Protein AF-A0A2V6E127-F1 (afdb_monomer)

pLDDT: mean 82.25, std 24.92, range [26.8, 98.81]

Secondary structure (DSSP, 8-state):
-EEEEEP-----PPPPPPP---------------SS--TT-THHHHHHHHTS-GGGEEEEESEEESS-TTSTT-HHHHHIIIIITTTT--GGGEE---TTS-HHHHHHHHHHHHHHHHHHTT-SS---SEEEE---TTS-BTTB-TT-GGGG-SS-SEEEEEEGGGTEEEEEE-HHHHTTSSEEEEEEEHHHHHHHHHHHHTT-TTSGGGG---TTSEEEEEEE-

Radius of gyration: 20.13 Å; Cα contacts (8 Å, |Δi|>4): 410; chains: 1; bounding box: 57×54×41 Å

Foldseek 3Di:
DAEEAADDDPDDDDDDDDDDDDDDDDDDDDDDDDDDDDPPDLVPVLVVLQPDPLVPYAYEYQKFFLDQCCDPRGSNNVCCVSHCVSNVRDPVSYDYQNSPDDQAVSQVVVQVVQCVCCVVVVHNGRAHQEYEWEQDQQQEIHPRHQPWPLQVDDDTQWHWIQDVVVNGIMIHGGLVRQLRYQEYEYEYACVVHVPVVVCLCVQPVRHSSVSNHNPNHYYYYDHHD

Solvent-accessible surface area (backbone atoms only — not comparable to full-atom values): 12913 Å² total; per-residue (Å²): 114,53,29,42,30,59,69,65,83,81,81,84,79,86,79,84,84,83,87,83,89,86,86,88,88,89,83,90,80,89,75,84,83,69,89,84,87,72,94,82,49,78,65,56,61,42,51,62,45,50,76,50,68,41,95,50,28,42,35,41,55,44,40,36,39,59,39,46,68,83,37,92,75,18,35,65,32,52,44,36,69,73,41,34,61,65,29,66,49,52,68,93,25,52,52,76,70,53,23,67,50,60,52,64,60,30,17,48,55,53,34,53,54,43,50,48,54,5,53,79,69,77,36,96,60,49,65,37,50,34,38,46,35,46,69,44,102,72,32,20,27,71,58,32,46,66,94,32,72,53,71,73,46,76,79,55,47,37,38,52,28,65,38,74,95,73,74,41,57,26,32,18,50,21,58,56,38,60,30,52,14,48,24,38,37,37,57,35,62,36,77,82,39,51,71,57,50,51,42,30,76,71,48,38,81,78,19,48,48,29,70,66,61,23,84,88,32,41,78,44,79,46,72,39,122

Sequence (225 aa):
MTSAIWKSAANRTARSKPNGRRSRPHENLRPRCGQLHCRSCPQSAARIGRDLPWERTLITFGDERCVPPDDAQSNFRMAREALFVPASVPEKSIMRMRGEIDPAIAAQQYQDDVDLLATQRGEQIYRHDLILLGLGDDGHTASLFPGSAALNEATRRVVANFVSKLNAWRLTFTFPLINHARHVCFLVNASKQAKLTERVISGDPQFPASRVNPTAGKLTWILGE

Structure (mmCIF, N/CA/C/O backbone):
data_AF-A0A2V6E127-F1
#
_entry.id   AF-A0A2V6E127-F1
#
loop_
_atom_site.group_PDB
_atom_site.id
_atom_site.type_symbol
_atom_site.label_atom_id
_atom_site.label_alt_id
_atom_site.label_comp_id
_atom_site.label_asym_id
_atom_site.label_entity_id
_atom_site.label_seq_id
_atom_site.pdbx_PDB_ins_code
_atom_site.Cartn_x
_atom_site.Cartn_y
_atom_site.Cartn_z
_atom_sit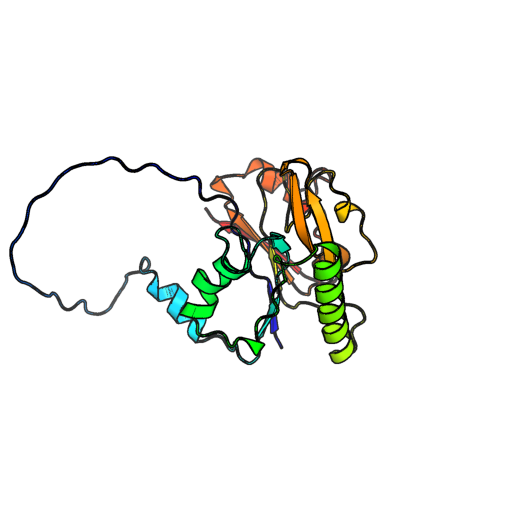e.occupancy
_atom_site.B_iso_or_equiv
_atom_site.auth_seq_id
_atom_site.auth_comp_id
_atom_site.auth_asym_id
_atom_site.auth_atom_id
_atom_site.pdbx_PDB_model_num
ATOM 1 N N . MET A 1 1 ? -6.308 -15.531 -9.060 1.00 41.09 1 MET A N 1
ATOM 2 C CA . MET A 1 1 ? -4.969 -15.380 -8.455 1.00 41.09 1 MET A CA 1
ATOM 3 C C . MET A 1 1 ? -5.171 -14.754 -7.094 1.00 41.09 1 MET A C 1
ATOM 5 O O . MET A 1 1 ? -5.871 -13.752 -7.032 1.00 41.09 1 MET A O 1
ATOM 9 N N . THR A 1 2 ? -4.634 -15.345 -6.035 1.00 40.25 2 THR A N 1
ATOM 10 C CA . THR A 1 2 ? -4.716 -14.749 -4.694 1.00 40.25 2 THR A CA 1
ATOM 11 C C . THR A 1 2 ? -3.723 -13.597 -4.618 1.00 40.25 2 THR A C 1
ATOM 13 O O . THR A 1 2 ? -2.578 -13.785 -5.021 1.00 40.25 2 THR A O 1
ATOM 16 N N . SER A 1 3 ? -4.125 -12.417 -4.148 1.00 40.59 3 SER A N 1
ATOM 17 C CA . SER A 1 3 ? -3.208 -11.284 -3.975 1.00 40.59 3 SER A CA 1
ATOM 18 C C . SER A 1 3 ? -2.936 -10.979 -2.507 1.00 40.59 3 SER A C 1
ATOM 20 O O . SER A 1 3 ? -3.879 -10.839 -1.730 1.00 40.59 3 SER A O 1
ATOM 22 N N . ALA A 1 4 ? -1.654 -10.902 -2.137 1.00 44.12 4 ALA A N 1
ATOM 23 C CA . ALA A 1 4 ? -1.200 -10.618 -0.778 1.00 44.12 4 ALA A CA 1
ATOM 24 C C . ALA A 1 4 ? -0.152 -9.498 -0.778 1.00 44.12 4 ALA A C 1
ATOM 26 O O . ALA A 1 4 ? 0.766 -9.513 -1.599 1.00 44.12 4 ALA A O 1
ATOM 27 N N . ILE A 1 5 ? -0.272 -8.560 0.165 1.00 48.31 5 ILE A N 1
ATOM 28 C CA . ILE A 1 5 ? 0.715 -7.491 0.374 1.00 48.31 5 ILE A CA 1
ATOM 29 C C . ILE A 1 5 ? 1.747 -7.894 1.423 1.00 48.31 5 ILE A C 1
ATOM 31 O O . ILE A 1 5 ? 1.386 -8.397 2.484 1.00 48.31 5 ILE A O 1
ATOM 35 N N . TRP A 1 6 ? 3.029 -7.645 1.146 1.00 43.12 6 TRP A N 1
ATOM 36 C CA . TRP A 1 6 ? 4.119 -7.851 2.102 1.00 43.12 6 TRP A CA 1
ATOM 37 C C . TRP A 1 6 ? 4.372 -6.623 3.001 1.00 43.12 6 TRP A C 1
ATOM 39 O O . TRP A 1 6 ? 4.255 -5.478 2.571 1.00 43.12 6 TRP A O 1
ATOM 49 N N . LYS A 1 7 ? 4.762 -6.880 4.259 1.00 45.56 7 LYS A N 1
ATOM 50 C CA . LYS A 1 7 ? 4.997 -5.894 5.328 1.00 45.56 7 LYS A CA 1
ATOM 51 C C . LYS A 1 7 ? 6.426 -5.329 5.314 1.00 45.56 7 LYS A C 1
ATOM 53 O O . LYS A 1 7 ? 7.392 -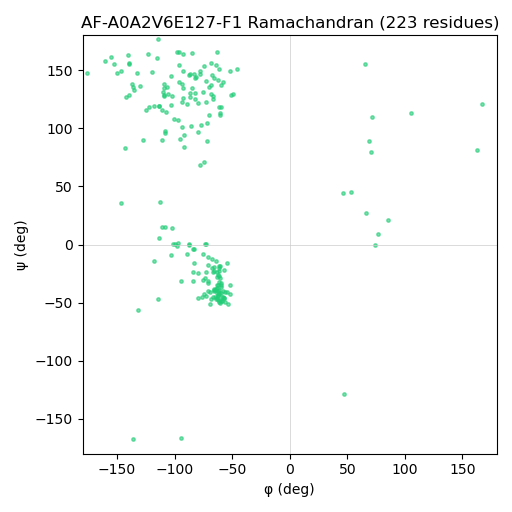6.076 5.440 1.00 45.56 7 LYS A O 1
ATOM 58 N N . SER A 1 8 ? 6.555 -4.003 5.371 1.00 33.72 8 SER A N 1
ATOM 59 C CA . SER A 1 8 ? 7.733 -3.340 5.947 1.00 33.72 8 SER A CA 1
ATOM 60 C C . SER A 1 8 ? 7.763 -3.530 7.468 1.00 33.72 8 SER A C 1
ATOM 62 O O . SER A 1 8 ? 6.950 -2.944 8.188 1.00 33.72 8 SER A O 1
ATOM 64 N N . ALA A 1 9 ? 8.714 -4.290 8.007 1.00 34.03 9 ALA A N 1
ATOM 65 C CA . ALA A 1 9 ? 9.029 -4.204 9.431 1.00 34.03 9 ALA A CA 1
ATOM 66 C C . ALA A 1 9 ? 9.764 -2.879 9.709 1.00 34.03 9 ALA A C 1
ATOM 68 O O . ALA A 1 9 ? 10.943 -2.731 9.394 1.00 34.03 9 ALA A O 1
ATOM 69 N N . ALA A 1 10 ? 9.070 -1.903 10.296 1.00 28.86 10 ALA A N 1
ATOM 70 C CA . ALA A 1 10 ? 9.723 -0.747 10.899 1.00 28.86 10 ALA A CA 1
ATOM 71 C C . ALA A 1 10 ? 10.506 -1.174 12.161 1.00 28.86 10 ALA A C 1
ATOM 73 O O . ALA A 1 10 ? 10.010 -1.948 12.980 1.00 28.86 10 ALA A O 1
ATOM 74 N N . ASN A 1 11 ? 11.719 -0.625 12.295 1.00 30.14 11 ASN A N 1
ATOM 75 C CA . ASN A 1 11 ? 12.616 -0.618 13.458 1.00 30.14 11 ASN A CA 1
ATOM 76 C C . ASN A 1 11 ? 13.273 -1.941 13.902 1.00 30.14 11 ASN A C 1
ATOM 78 O O . ASN A 1 11 ? 12.853 -2.594 14.858 1.00 30.14 11 ASN A O 1
ATOM 82 N N . ARG A 1 12 ? 14.455 -2.229 13.329 1.00 29.45 12 ARG A N 1
ATOM 83 C CA . ARG A 1 12 ? 15.569 -2.796 14.111 1.00 29.45 12 ARG A CA 1
ATOM 84 C C . ARG A 1 12 ? 16.454 -1.649 14.595 1.00 29.45 12 ARG A C 1
ATOM 86 O O . ARG A 1 12 ? 17.265 -1.131 13.837 1.00 29.45 12 ARG A O 1
ATOM 93 N N . THR A 1 13 ? 16.313 -1.265 15.858 1.00 27.78 13 THR A N 1
ATOM 94 C CA . THR A 1 13 ? 17.358 -0.512 16.553 1.00 27.78 13 THR A CA 1
ATOM 95 C C . THR A 1 13 ? 18.579 -1.418 16.709 1.00 27.78 13 THR A C 1
ATOM 97 O O . THR A 1 13 ? 18.485 -2.549 17.191 1.00 27.78 13 THR A O 1
ATOM 100 N N . ALA A 1 14 ? 19.727 -0.937 16.236 1.00 26.80 14 ALA A N 1
ATOM 101 C CA . ALA A 1 14 ? 21.007 -1.613 16.358 1.00 26.80 14 ALA A CA 1
ATOM 102 C C . ALA A 1 14 ? 21.345 -1.821 17.843 1.00 26.80 14 ALA A C 1
ATOM 104 O O . ALA A 1 14 ? 21.487 -0.856 18.592 1.00 26.80 14 ALA A O 1
ATOM 105 N N . ARG A 1 15 ? 21.484 -3.079 18.279 1.00 28.28 15 ARG A N 1
ATOM 106 C CA . ARG A 1 15 ? 22.150 -3.393 19.548 1.00 28.28 15 ARG A CA 1
ATOM 107 C C . ARG A 1 15 ? 23.638 -3.588 19.285 1.00 28.28 15 ARG A C 1
ATOM 109 O O . ARG A 1 15 ? 24.039 -4.435 18.488 1.00 28.28 15 ARG A O 1
ATOM 116 N N . SER A 1 16 ? 24.428 -2.767 19.962 1.00 27.02 16 SER A N 1
ATOM 117 C CA . SER A 1 16 ? 25.879 -2.835 20.074 1.00 27.02 16 SER A CA 1
ATOM 118 C C . SER A 1 16 ? 26.336 -4.180 20.657 1.00 27.02 16 SER A C 1
ATOM 120 O O . SER A 1 16 ? 25.722 -4.728 21.573 1.00 27.02 16 SER A O 1
ATOM 122 N N . LYS A 1 17 ? 27.430 -4.724 20.111 1.00 27.69 17 LYS A N 1
ATOM 123 C CA . LYS A 1 17 ? 28.153 -5.880 20.667 1.00 27.69 17 LYS A CA 1
ATOM 124 C C . LYS A 1 17 ? 29.033 -5.438 21.844 1.00 27.69 17 LYS A C 1
ATOM 126 O O . LYS A 1 17 ? 29.677 -4.397 21.720 1.00 27.69 17 LYS A O 1
ATOM 131 N N . PRO A 1 18 ? 29.229 -6.276 22.874 1.00 30.17 18 PRO A N 1
ATOM 132 C CA . PRO A 1 18 ? 30.465 -6.285 23.637 1.00 30.17 18 PRO A CA 1
ATOM 133 C C . PRO A 1 18 ? 31.426 -7.378 23.132 1.00 30.17 18 PRO A C 1
ATOM 135 O O . PRO A 1 18 ? 31.032 -8.489 22.777 1.00 30.17 18 PRO A O 1
ATOM 138 N N . ASN A 1 19 ? 32.705 -7.008 23.092 1.00 27.92 19 ASN A N 1
ATOM 139 C CA . ASN A 1 19 ? 33.882 -7.845 22.847 1.00 27.92 19 ASN A CA 1
ATOM 140 C C . ASN A 1 19 ? 34.095 -8.901 23.948 1.00 27.92 19 ASN A C 1
ATOM 142 O O . ASN A 1 19 ? 33.804 -8.623 25.108 1.00 27.92 19 ASN A O 1
ATOM 146 N N . GLY A 1 20 ? 34.769 -10.022 23.630 1.00 27.59 20 GLY A N 1
ATOM 147 C CA . GLY A 1 20 ? 35.475 -10.787 24.672 1.00 27.59 20 GLY A CA 1
ATOM 148 C C . GLY A 1 20 ? 35.891 -12.243 24.407 1.00 27.59 20 GLY A C 1
ATOM 149 O O . GLY A 1 20 ? 35.276 -13.139 24.955 1.00 27.59 20 GLY A O 1
ATOM 150 N N . ARG A 1 21 ? 37.027 -12.427 23.711 1.00 29.77 21 ARG A N 1
ATOM 151 C CA . ARG A 1 21 ? 38.092 -13.458 23.898 1.00 29.77 21 ARG A CA 1
ATOM 152 C C . ARG A 1 21 ? 37.834 -14.971 23.669 1.00 29.77 21 ARG A C 1
ATOM 154 O O . ARG A 1 21 ? 36.729 -15.483 23.661 1.00 29.77 21 ARG A O 1
ATOM 161 N N . ARG A 1 22 ? 38.965 -15.633 23.368 1.00 32.06 22 ARG A N 1
ATOM 162 C CA . ARG A 1 22 ? 39.213 -16.935 22.709 1.00 32.06 22 ARG A CA 1
ATOM 163 C C . ARG A 1 22 ? 39.431 -18.090 23.702 1.00 32.06 22 ARG A C 1
ATOM 165 O O . ARG A 1 22 ? 40.091 -17.848 24.704 1.00 32.06 22 ARG A O 1
ATOM 172 N N . SER A 1 23 ? 39.141 -19.329 23.277 1.00 28.44 23 SER A N 1
ATOM 173 C CA . SER A 1 23 ? 40.080 -20.484 23.252 1.00 28.44 23 SER A CA 1
ATOM 174 C C . SER A 1 23 ? 39.433 -21.742 22.617 1.00 28.44 23 SER A C 1
ATOM 176 O O . SER A 1 23 ? 38.220 -21.909 22.651 1.00 28.44 23 SER A O 1
ATOM 178 N N . ARG A 1 24 ? 40.251 -22.570 21.944 1.00 29.36 24 ARG A N 1
ATOM 179 C CA . ARG A 1 24 ? 39.930 -23.833 21.221 1.00 29.36 24 ARG A CA 1
ATOM 180 C C . ARG A 1 24 ? 40.150 -25.070 22.146 1.00 29.36 24 ARG A C 1
ATOM 182 O O . ARG A 1 24 ? 40.564 -24.852 23.279 1.00 29.36 24 ARG A O 1
ATOM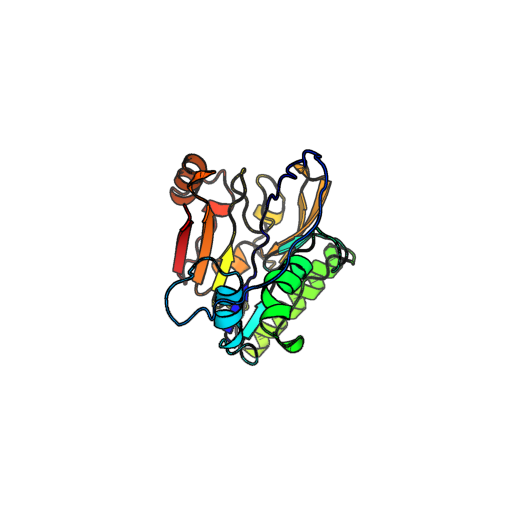 189 N N . PRO A 1 25 ? 40.193 -26.322 21.632 1.00 43.75 25 PRO A N 1
ATOM 190 C CA . PRO A 1 25 ? 39.130 -27.163 21.049 1.00 43.75 25 PRO A CA 1
ATOM 191 C C . PRO A 1 25 ? 39.010 -28.513 21.804 1.00 43.75 25 PRO A C 1
ATOM 193 O O . PRO A 1 25 ? 39.956 -28.899 22.468 1.00 43.75 25 PRO A O 1
ATOM 196 N N . HIS A 1 26 ? 37.926 -29.281 21.652 1.00 29.08 26 HIS A N 1
ATOM 197 C CA . HIS A 1 26 ? 37.973 -30.752 21.748 1.00 29.08 26 HIS A CA 1
ATOM 198 C C . HIS A 1 26 ? 36.744 -31.390 21.085 1.00 29.08 26 HIS A C 1
ATOM 200 O O . HIS A 1 26 ? 35.725 -30.753 20.832 1.00 29.08 26 HIS A O 1
ATOM 206 N N . GLU A 1 27 ? 36.952 -32.645 20.726 1.00 29.17 27 GLU A N 1
ATOM 207 C CA . GLU A 1 27 ? 36.303 -33.469 19.720 1.00 29.17 27 GLU A CA 1
ATOM 208 C C . GLU A 1 27 ? 35.132 -34.295 20.289 1.00 29.17 27 GLU A C 1
ATOM 210 O O . GLU A 1 27 ? 35.059 -34.534 21.489 1.00 29.17 27 GLU A O 1
ATOM 215 N N . ASN A 1 28 ? 34.296 -34.803 19.376 1.00 28.77 28 ASN A N 1
ATOM 216 C CA . ASN A 1 28 ? 33.341 -35.912 19.524 1.00 28.77 28 ASN A CA 1
ATOM 217 C C . ASN A 1 28 ? 32.069 -35.716 20.367 1.00 28.77 28 ASN A C 1
ATOM 219 O O . ASN A 1 28 ? 32.084 -35.759 21.588 1.00 28.77 28 ASN A O 1
ATOM 223 N N . LEU A 1 29 ? 30.923 -35.674 19.670 1.00 30.14 29 LEU A N 1
ATOM 224 C CA . LEU A 1 29 ? 29.862 -36.702 19.703 1.00 30.14 29 LEU A CA 1
ATOM 225 C C . LEU A 1 29 ? 28.594 -36.142 19.039 1.00 30.14 29 LEU A C 1
ATOM 227 O O . LEU A 1 29 ? 28.032 -35.138 19.466 1.00 30.14 29 LEU A O 1
ATOM 231 N N . ARG A 1 30 ? 28.120 -36.811 17.982 1.00 36.19 30 ARG A N 1
ATOM 232 C CA . ARG A 1 30 ? 26.764 -36.603 17.453 1.00 36.19 30 ARG A CA 1
ATOM 233 C C . ARG A 1 30 ? 25.745 -37.163 18.452 1.00 36.19 30 ARG A C 1
ATOM 235 O O . ARG A 1 30 ? 25.859 -38.343 18.781 1.00 36.19 30 ARG A O 1
ATOM 242 N N . PRO A 1 31 ? 24.650 -36.450 18.753 1.00 31.50 31 PRO A N 1
ATOM 243 C CA . PRO A 1 31 ? 23.383 -37.090 19.048 1.00 31.50 31 PRO A CA 1
ATOM 244 C C . PRO A 1 31 ? 22.467 -36.977 17.827 1.00 31.50 31 PRO A C 1
ATOM 246 O O . PRO A 1 31 ? 22.238 -35.900 17.273 1.00 31.50 31 PRO A O 1
ATOM 249 N N . ARG A 1 32 ? 21.931 -38.123 17.400 1.00 37.25 32 ARG A N 1
ATOM 250 C CA . ARG A 1 32 ? 20.759 -38.188 16.525 1.00 37.25 32 ARG A CA 1
ATOM 251 C C . ARG A 1 32 ? 19.611 -37.515 17.278 1.00 37.25 32 ARG A C 1
ATOM 253 O O . ARG A 1 32 ? 19.156 -38.056 18.280 1.00 37.25 32 ARG A O 1
ATOM 260 N N . CYS A 1 33 ? 19.152 -36.353 16.824 1.00 30.28 33 CYS A N 1
ATOM 261 C CA . CYS A 1 33 ? 17.901 -35.796 17.326 1.00 30.28 33 CYS A CA 1
ATOM 262 C C . CYS A 1 33 ? 16.756 -36.518 16.610 1.00 30.28 33 CYS A C 1
ATOM 264 O O . CYS A 1 33 ? 16.443 -36.235 15.452 1.00 30.28 33 CYS A O 1
ATOM 266 N N . GLY A 1 34 ? 16.226 -37.534 17.292 1.00 29.94 34 GLY A N 1
ATOM 267 C CA . GLY A 1 34 ? 14.941 -38.140 16.993 1.00 29.94 34 GLY A CA 1
ATOM 268 C C . GLY A 1 34 ? 13.805 -37.132 17.165 1.00 29.94 34 GLY A C 1
ATOM 269 O O . GLY A 1 34 ? 13.971 -36.045 17.707 1.00 29.94 34 GLY A O 1
ATOM 270 N N . GLN A 1 35 ? 12.659 -37.512 16.622 1.00 41.97 35 GLN A N 1
ATOM 271 C CA . GLN A 1 35 ? 11.429 -36.739 16.547 1.00 41.97 35 GLN A CA 1
ATOM 272 C C . GLN A 1 35 ? 11.031 -36.049 17.864 1.00 41.97 35 GLN A C 1
ATOM 274 O O . GLN A 1 35 ? 11.215 -36.602 18.943 1.00 41.97 35 GLN A O 1
ATOM 279 N N . LEU A 1 36 ? 10.334 -34.917 17.681 1.00 38.19 36 LEU A N 1
ATOM 280 C CA . LEU A 1 36 ? 9.437 -34.199 18.601 1.00 38.19 36 LEU A CA 1
ATOM 281 C C . LEU A 1 36 ? 10.006 -32.907 19.222 1.00 38.19 36 LEU A C 1
ATOM 283 O O . LEU A 1 36 ? 10.875 -32.906 20.078 1.00 38.19 36 LEU A O 1
ATOM 287 N N . HIS A 1 37 ? 9.374 -31.800 18.812 1.00 42.62 37 HIS A N 1
ATOM 288 C CA . HIS A 1 37 ? 9.319 -30.499 19.486 1.00 42.62 37 HIS A CA 1
ATOM 289 C C . HIS A 1 37 ? 10.596 -29.644 19.536 1.00 42.62 37 HIS A C 1
ATOM 291 O O . HIS A 1 37 ? 11.204 -29.444 20.580 1.00 42.62 37 HIS A O 1
ATOM 297 N N . CYS A 1 38 ? 10.883 -28.956 18.427 1.00 30.95 38 CYS A N 1
ATOM 298 C CA . CYS A 1 38 ? 11.600 -27.679 18.467 1.00 30.95 38 CYS A CA 1
ATOM 299 C C . CYS A 1 38 ? 10.798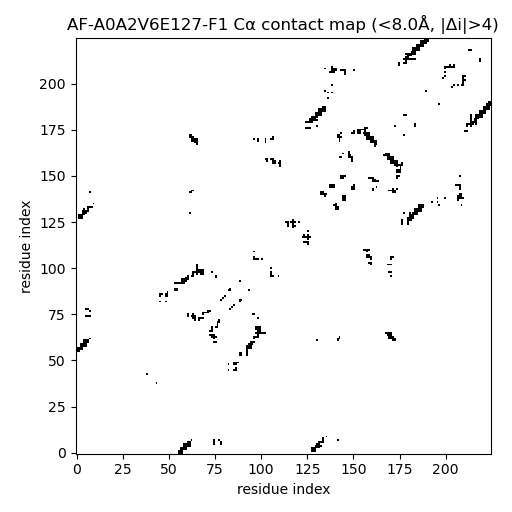 -26.617 17.694 1.00 30.95 38 CYS A C 1
ATOM 301 O O . CYS A 1 38 ? 10.936 -26.464 16.482 1.00 30.95 38 CYS A O 1
ATOM 303 N N . ARG A 1 39 ? 9.903 -25.905 18.399 1.00 43.91 39 ARG A N 1
ATOM 304 C CA . ARG A 1 39 ? 9.088 -24.795 17.853 1.00 43.91 39 ARG A CA 1
ATOM 305 C C . ARG A 1 39 ? 9.893 -23.506 17.612 1.00 43.91 39 ARG A C 1
ATOM 307 O O . ARG A 1 39 ? 9.334 -22.522 17.148 1.00 43.91 39 ARG A O 1
ATOM 314 N N . SER A 1 40 ? 11.193 -23.504 17.899 1.00 41.31 40 SER A N 1
ATOM 315 C CA . SER A 1 40 ? 12.077 -22.335 17.805 1.00 41.31 40 SER A CA 1
ATOM 316 C C . SER A 1 40 ? 13.105 -22.426 16.670 1.00 41.31 40 SER A C 1
ATOM 318 O O . SER A 1 40 ? 14.058 -21.651 16.635 1.00 41.31 40 SER A O 1
ATOM 320 N N . CYS A 1 41 ? 12.929 -23.343 15.712 1.00 29.38 41 CYS A N 1
ATOM 321 C CA . CYS A 1 41 ? 13.795 -23.404 14.539 1.00 29.38 41 CYS A CA 1
ATOM 322 C C . CYS A 1 41 ? 13.280 -22.466 13.420 1.00 29.38 41 CYS A C 1
ATOM 324 O O . CYS A 1 41 ? 12.133 -22.639 12.983 1.00 29.38 41 CYS A O 1
ATOM 326 N N . PRO A 1 42 ? 14.110 -21.548 12.871 1.00 43.44 42 PRO A N 1
ATOM 327 C CA . PRO A 1 42 ? 13.778 -20.722 11.695 1.00 43.44 42 PRO A CA 1
ATOM 328 C C . PRO A 1 42 ? 13.343 -21.535 10.461 1.00 43.44 42 PRO A C 1
ATOM 330 O O . PRO A 1 42 ? 12.740 -21.005 9.533 1.00 43.44 42 PRO A O 1
ATOM 333 N N . GLN A 1 43 ? 13.619 -22.842 10.462 1.00 37.75 43 GLN A N 1
ATOM 334 C CA . GLN A 1 43 ? 13.243 -23.787 9.413 1.00 37.75 43 GLN A CA 1
ATOM 335 C C . GLN A 1 43 ? 11.724 -24.018 9.303 1.00 37.75 43 GLN A C 1
ATOM 337 O O . GLN A 1 43 ? 11.258 -24.460 8.257 1.00 37.75 43 GLN A O 1
ATOM 342 N N . SER A 1 44 ? 10.936 -23.712 10.341 1.00 41.22 44 SER A N 1
ATOM 343 C CA . SER A 1 44 ? 9.483 -23.954 10.353 1.00 41.22 44 SER A CA 1
ATOM 344 C C . SER A 1 44 ? 8.698 -22.994 9.445 1.00 41.22 44 SER A C 1
ATOM 346 O O . SER A 1 44 ? 7.877 -23.448 8.650 1.00 41.22 44 SER A O 1
ATOM 348 N N . ALA A 1 45 ? 9.008 -21.693 9.472 1.00 48.06 45 ALA A N 1
ATOM 349 C CA . ALA A 1 45 ? 8.393 -20.701 8.582 1.00 48.06 45 ALA A CA 1
ATOM 350 C C . ALA A 1 45 ? 8.776 -20.932 7.107 1.00 48.06 45 ALA A C 1
ATOM 352 O O . ALA A 1 45 ? 7.923 -20.863 6.225 1.00 48.06 45 ALA A O 1
ATOM 353 N N . ALA A 1 46 ? 10.036 -21.303 6.848 1.00 48.91 46 ALA A N 1
ATOM 354 C CA . ALA A 1 46 ? 10.517 -21.660 5.511 1.00 48.91 46 ALA A CA 1
ATOM 355 C C . ALA A 1 46 ? 9.895 -22.959 4.961 1.00 48.91 46 ALA A C 1
ATOM 357 O O . ALA A 1 46 ? 9.863 -23.159 3.747 1.00 48.91 46 ALA A O 1
ATOM 358 N N . ARG A 1 47 ? 9.403 -23.856 5.831 1.00 50.12 47 ARG A N 1
ATOM 359 C CA . ARG A 1 47 ? 8.683 -25.066 5.409 1.00 50.12 47 ARG A CA 1
ATOM 360 C C . ARG A 1 47 ? 7.235 -24.751 5.039 1.00 50.12 47 ARG A C 1
ATOM 362 O O . ARG A 1 47 ? 6.807 -25.145 3.967 1.00 50.12 47 ARG A O 1
ATOM 369 N N . ILE A 1 48 ? 6.532 -23.972 5.866 1.00 59.44 48 ILE A N 1
ATOM 370 C CA . ILE A 1 48 ? 5.148 -23.541 5.587 1.00 59.44 48 ILE A CA 1
ATOM 371 C C . ILE A 1 48 ? 5.089 -22.677 4.321 1.00 59.44 48 ILE A C 1
ATOM 373 O O . ILE A 1 48 ? 4.160 -22.805 3.532 1.00 59.44 48 ILE A O 1
ATOM 377 N N . GLY A 1 49 ? 6.100 -21.832 4.094 1.00 63.41 49 GLY A N 1
ATOM 378 C CA . GLY A 1 49 ? 6.181 -21.012 2.889 1.00 63.41 49 GLY A CA 1
ATOM 379 C C . GLY A 1 49 ? 6.279 -21.827 1.597 1.00 63.41 49 GLY A C 1
ATOM 380 O O . GLY A 1 49 ? 5.713 -21.406 0.601 1.00 63.41 49 GLY A O 1
ATOM 381 N N . ARG A 1 50 ? 6.947 -22.989 1.583 1.00 69.50 50 ARG A N 1
ATOM 382 C CA . ARG A 1 50 ? 7.139 -23.781 0.351 1.00 69.50 50 ARG A CA 1
ATOM 383 C C . ARG A 1 50 ? 5.882 -24.494 -0.146 1.00 69.50 50 ARG A C 1
ATOM 385 O O . ARG A 1 50 ? 5.783 -24.753 -1.339 1.00 69.50 50 ARG A O 1
ATOM 392 N N . ASP A 1 51 ? 4.930 -24.760 0.740 1.00 79.31 51 ASP A N 1
ATOM 393 C CA . ASP A 1 51 ? 3.702 -25.489 0.401 1.00 79.31 51 ASP A CA 1
ATOM 394 C C . ASP A 1 51 ? 2.581 -24.560 -0.113 1.00 79.31 51 ASP A C 1
ATOM 396 O O . ASP A 1 51 ? 1.482 -25.014 -0.437 1.00 79.31 51 ASP A O 1
ATOM 400 N N . LEU A 1 52 ? 2.834 -23.247 -0.196 1.00 85.31 52 LEU A N 1
ATOM 401 C CA . LEU A 1 52 ? 1.876 -22.281 -0.729 1.00 85.31 52 LEU A CA 1
ATOM 402 C C . LEU A 1 52 ? 1.896 -22.255 -2.269 1.00 85.31 52 LEU A C 1
ATOM 404 O O . LEU A 1 52 ? 2.958 -22.366 -2.882 1.00 85.31 52 LEU A O 1
ATOM 408 N N . PRO A 1 53 ? 0.737 -22.058 -2.929 1.00 90.75 53 PRO A N 1
ATOM 409 C CA . PRO A 1 53 ? 0.639 -22.051 -4.387 1.00 90.75 53 PRO A CA 1
ATOM 410 C C . PRO A 1 53 ? 1.135 -20.718 -4.977 1.00 90.75 53 PRO A C 1
ATOM 412 O O . PRO A 1 53 ? 0.352 -19.929 -5.517 1.00 90.75 53 PRO A O 1
ATOM 415 N N . TRP A 1 54 ? 2.442 -20.450 -4.885 1.00 92.19 54 TRP A N 1
ATOM 416 C CA . TRP A 1 54 ? 3.052 -19.191 -5.334 1.00 92.19 54 TRP A CA 1
ATOM 417 C C . TRP A 1 54 ? 2.841 -18.908 -6.817 1.00 92.19 54 TRP A C 1
ATOM 419 O O . TRP A 1 54 ? 2.589 -17.771 -7.194 1.00 92.19 54 TRP A O 1
ATOM 429 N N . GLU A 1 55 ? 2.822 -19.951 -7.644 1.00 92.12 55 GLU A N 1
ATOM 430 C CA . GLU A 1 55 ? 2.497 -19.890 -9.077 1.00 92.12 55 GLU A CA 1
ATOM 431 C C . GLU A 1 55 ? 1.111 -19.288 -9.373 1.00 92.12 55 GLU A C 1
ATOM 433 O O . GLU A 1 55 ? 0.847 -18.813 -10.474 1.00 92.12 55 GLU A O 1
ATOM 438 N N . ARG A 1 56 ? 0.198 -19.314 -8.393 1.00 91.44 56 ARG A N 1
ATOM 439 C CA . ARG A 1 56 ? -1.175 -18.792 -8.504 1.00 91.44 56 ARG A CA 1
ATOM 440 C C . ARG A 1 56 ? -1.410 -17.576 -7.604 1.00 91.44 56 ARG A C 1
ATOM 442 O O . ARG A 1 56 ? -2.549 -17.106 -7.498 1.00 91.44 56 ARG A O 1
ATOM 449 N N . THR A 1 57 ? -0.353 -17.088 -6.959 1.00 93.19 57 THR A N 1
ATOM 450 C CA . THR A 1 57 ? -0.369 -15.961 -6.028 1.00 93.19 57 THR A CA 1
ATOM 451 C C . THR A 1 57 ? 0.350 -14.778 -6.658 1.00 93.19 57 THR A C 1
ATOM 453 O O . THR A 1 57 ? 1.458 -14.939 -7.151 1.00 93.19 57 THR A O 1
ATOM 456 N N . LEU A 1 58 ? -0.263 -13.597 -6.631 1.00 96.50 58 LEU A N 1
ATOM 457 C CA . LEU A 1 58 ? 0.365 -12.348 -7.055 1.00 96.50 58 LEU A CA 1
ATOM 458 C C . LEU A 1 58 ? 0.673 -11.487 -5.829 1.00 96.50 58 LEU A C 1
ATOM 460 O O . LEU A 1 58 ? -0.233 -11.013 -5.143 1.00 96.50 58 LEU A O 1
ATOM 464 N N . ILE A 1 59 ? 1.952 -11.269 -5.562 1.00 96.69 59 ILE A N 1
ATOM 465 C CA . ILE A 1 59 ? 2.432 -10.459 -4.449 1.00 96.69 59 ILE A CA 1
ATOM 466 C C . ILE A 1 59 ? 2.654 -9.035 -4.938 1.00 96.69 59 ILE A C 1
ATOM 468 O O . ILE A 1 59 ? 3.441 -8.799 -5.853 1.00 96.69 59 ILE A O 1
ATOM 472 N N . THR A 1 60 ? 1.973 -8.094 -4.295 1.00 97.81 60 THR A N 1
ATOM 473 C CA . THR A 1 60 ? 2.111 -6.655 -4.528 1.00 97.81 60 THR A CA 1
ATOM 474 C C . THR A 1 60 ? 2.675 -5.991 -3.267 1.00 97.81 60 THR A C 1
ATOM 476 O O . THR A 1 60 ? 2.652 -6.558 -2.173 1.00 97.81 60 THR A O 1
ATOM 479 N N . PHE A 1 61 ? 3.231 -4.791 -3.394 1.00 98.00 61 PHE A N 1
ATOM 480 C CA . PHE A 1 61 ? 3.729 -3.996 -2.272 1.00 98.00 61 PHE A CA 1
ATOM 481 C C . PHE A 1 61 ? 2.770 -2.847 -1.989 1.00 98.00 61 PHE A C 1
ATOM 483 O O . PHE A 1 61 ? 2.392 -2.129 -2.906 1.00 98.00 61 PHE A O 1
ATOM 490 N N . GLY A 1 62 ? 2.368 -2.690 -0.726 1.00 97.25 62 GLY A N 1
ATOM 491 C CA . GLY A 1 62 ? 1.487 -1.601 -0.300 1.00 97.25 62 GLY A CA 1
ATOM 492 C C . GLY A 1 62 ? 2.228 -0.283 -0.114 1.00 97.25 62 GLY A C 1
ATOM 493 O O . GLY A 1 62 ? 1.625 0.779 -0.215 1.00 97.25 62 GLY A O 1
ATOM 494 N N . ASP A 1 63 ? 3.532 -0.340 0.138 1.00 98.31 63 ASP A N 1
ATOM 495 C CA . ASP A 1 63 ? 4.426 0.807 0.133 1.00 98.31 63 ASP A CA 1
ATOM 496 C C . ASP A 1 63 ? 5.874 0.379 -0.141 1.00 98.31 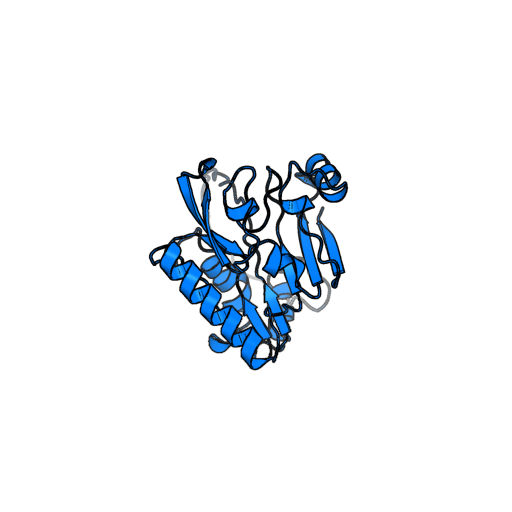63 ASP A C 1
ATOM 498 O O . ASP A 1 63 ? 6.243 -0.789 0.019 1.00 98.31 63 ASP A O 1
ATOM 502 N N . GLU A 1 64 ? 6.707 1.335 -0.543 1.00 98.25 64 GLU A N 1
ATOM 503 C CA . GLU A 1 64 ? 8.138 1.133 -0.758 1.00 98.25 64 GLU A CA 1
ATOM 504 C C . GLU A 1 64 ? 8.921 2.434 -0.542 1.00 98.25 64 GLU A C 1
ATOM 506 O O . GLU A 1 64 ? 8.414 3.555 -0.637 1.00 98.25 64 GLU A O 1
ATOM 511 N N . ARG A 1 65 ? 10.193 2.273 -0.203 1.00 98.31 65 ARG A N 1
ATOM 512 C CA . ARG A 1 65 ? 11.170 3.327 0.001 1.00 98.31 65 ARG A CA 1
ATOM 513 C C . ARG A 1 65 ? 11.760 3.673 -1.360 1.00 98.31 65 ARG A C 1
ATOM 515 O O . ARG A 1 65 ? 12.116 2.773 -2.111 1.00 98.31 65 ARG A O 1
ATOM 522 N N . CYS A 1 66 ? 11.892 4.962 -1.670 1.00 98.25 66 CYS A N 1
ATOM 523 C CA . CYS A 1 66 ? 12.544 5.409 -2.904 1.00 98.25 66 CYS A CA 1
ATOM 524 C C . CYS A 1 66 ? 14.073 5.237 -2.807 1.00 98.25 66 CYS A C 1
ATOM 526 O O . CYS A 1 66 ? 14.806 6.205 -2.614 1.00 98.25 66 CYS A O 1
ATOM 528 N N . VAL A 1 67 ? 14.524 3.981 -2.835 1.00 98.31 67 VAL A N 1
ATOM 529 C CA . VAL A 1 67 ? 15.918 3.526 -2.779 1.00 98.31 67 VAL A CA 1
ATOM 530 C C . VAL A 1 67 ? 16.117 2.336 -3.736 1.00 98.31 67 VAL A C 1
ATOM 532 O O . VAL A 1 67 ? 15.129 1.705 -4.128 1.00 98.31 67 VAL A O 1
ATOM 535 N N . PRO A 1 68 ? 17.368 1.990 -4.098 1.00 98.31 68 PRO A N 1
ATOM 536 C CA . PRO A 1 68 ? 17.680 0.777 -4.851 1.00 98.31 68 PRO A CA 1
ATOM 537 C C . PRO A 1 68 ? 17.088 -0.513 -4.251 1.00 98.31 68 PRO A C 1
ATOM 539 O O . PRO A 1 68 ? 16.955 -0.624 -3.030 1.00 98.31 68 PRO A O 1
ATOM 542 N N . PRO A 1 69 ? 16.754 -1.523 -5.080 1.00 97.25 69 PRO A N 1
ATOM 543 C CA . PRO A 1 69 ? 16.113 -2.760 -4.622 1.00 97.25 69 PRO A CA 1
ATOM 544 C C . PRO A 1 69 ? 17.011 -3.646 -3.744 1.00 97.25 69 PRO A C 1
ATOM 546 O O . PRO A 1 69 ? 16.522 -4.596 -3.137 1.00 97.25 69 PRO A O 1
ATOM 549 N N . ASP A 1 70 ? 18.313 -3.374 -3.690 1.00 96.88 70 ASP A N 1
ATOM 550 C CA . ASP A 1 70 ? 19.304 -4.011 -2.825 1.00 96.88 70 ASP A CA 1
ATOM 551 C C . ASP A 1 70 ? 19.671 -3.153 -1.600 1.00 96.88 70 ASP A C 1
ATOM 553 O O . ASP A 1 70 ? 20.451 -3.593 -0.751 1.00 96.88 70 ASP A O 1
ATOM 557 N N . ASP A 1 71 ? 19.074 -1.970 -1.435 1.00 98.19 71 ASP A N 1
ATOM 558 C CA . ASP A 1 71 ? 19.264 -1.135 -0.251 1.00 98.19 71 ASP A CA 1
ATOM 559 C C . ASP A 1 71 ? 18.677 -1.813 0.998 1.00 98.19 71 ASP A C 1
ATOM 561 O O . ASP A 1 71 ? 17.628 -2.461 0.959 1.00 98.19 71 ASP A O 1
ATOM 565 N N . ALA A 1 72 ? 19.344 -1.651 2.143 1.00 96.75 72 ALA A N 1
ATOM 566 C CA . ALA A 1 72 ? 18.908 -2.227 3.416 1.00 96.75 72 ALA A CA 1
ATOM 567 C C . ALA A 1 72 ? 17.529 -1.716 3.886 1.00 96.75 72 ALA A C 1
ATOM 569 O O . ALA A 1 72 ? 16.883 -2.357 4.717 1.00 96.75 72 ALA A O 1
ATOM 570 N N . GLN A 1 73 ? 17.077 -0.570 3.374 1.00 95.31 73 GLN A N 1
ATOM 571 C CA . GLN A 1 73 ? 15.768 0.014 3.644 1.00 95.31 73 GLN A CA 1
ATOM 572 C C . GLN A 1 73 ? 14.678 -0.460 2.675 1.00 95.31 73 GLN A C 1
ATOM 574 O O . GLN A 1 73 ? 13.514 -0.148 2.922 1.00 95.31 73 GLN A O 1
ATOM 579 N N . SER A 1 74 ? 14.994 -1.193 1.604 1.00 98.00 74 SER A N 1
ATOM 580 C CA . SER A 1 74 ? 13.981 -1.664 0.653 1.00 98.00 74 SER A CA 1
ATOM 581 C C . SER A 1 74 ? 13.066 -2.725 1.278 1.00 98.00 74 SER A C 1
ATOM 583 O O . SER A 1 74 ? 13.513 -3.736 1.834 1.00 98.00 74 SER A O 1
ATOM 585 N N . ASN A 1 75 ? 11.756 -2.517 1.146 1.00 97.19 75 ASN A N 1
ATOM 586 C CA . ASN A 1 75 ? 10.741 -3.503 1.501 1.00 97.19 75 ASN A CA 1
ATOM 587 C C . ASN A 1 75 ? 10.846 -4.732 0.599 1.00 97.19 75 ASN A C 1
ATOM 589 O O . ASN A 1 75 ? 10.722 -5.856 1.088 1.00 97.19 75 ASN A O 1
ATOM 593 N N . PHE A 1 76 ? 11.123 -4.535 -0.691 1.00 97.81 76 PHE A N 1
ATOM 594 C CA . PHE A 1 76 ? 11.390 -5.609 -1.636 1.00 97.81 76 PHE A CA 1
ATOM 595 C C . PHE A 1 76 ? 12.586 -6.460 -1.207 1.00 97.81 76 PHE A C 1
ATOM 597 O O . PHE A 1 76 ? 12.449 -7.683 -1.132 1.00 97.81 76 PHE A O 1
ATOM 604 N N . ARG A 1 77 ? 13.722 -5.850 -0.836 1.00 97.31 77 ARG A N 1
ATOM 605 C CA . ARG A 1 77 ? 14.876 -6.598 -0.307 1.00 97.31 77 ARG A CA 1
ATOM 606 C C . ARG A 1 77 ? 14.491 -7.432 0.909 1.00 97.31 77 ARG A C 1
ATOM 608 O O . ARG A 1 77 ? 14.786 -8.626 0.960 1.00 97.31 77 ARG A O 1
ATOM 615 N N . MET A 1 78 ? 13.811 -6.810 1.871 1.00 95.94 78 MET A N 1
ATOM 616 C CA . MET A 1 78 ? 13.362 -7.474 3.092 1.00 95.94 78 MET A CA 1
ATOM 617 C C . MET A 1 78 ? 12.468 -8.683 2.782 1.00 95.94 78 MET A C 1
ATOM 619 O O . MET A 1 78 ? 12.677 -9.757 3.344 1.00 95.94 78 MET A O 1
ATOM 623 N N . ALA A 1 79 ? 11.499 -8.526 1.874 1.00 95.12 79 ALA A N 1
ATOM 624 C CA . ALA A 1 79 ? 10.605 -9.596 1.432 1.00 95.12 79 ALA A CA 1
ATOM 625 C C . ALA A 1 79 ? 11.358 -10.721 0.723 1.00 95.12 79 ALA A C 1
ATOM 627 O O . ALA A 1 79 ? 11.112 -11.905 0.963 1.00 95.12 79 ALA A O 1
ATOM 628 N N . ARG A 1 80 ? 12.317 -10.346 -0.127 1.00 95.06 80 ARG A N 1
ATOM 629 C CA . ARG A 1 80 ? 13.138 -11.277 -0.889 1.00 95.06 80 ARG A CA 1
ATOM 630 C C . ARG A 1 80 ? 13.964 -12.173 0.023 1.00 95.06 80 ARG A C 1
ATOM 632 O O . ARG A 1 80 ? 13.962 -13.388 -0.161 1.00 95.06 80 ARG A O 1
ATOM 639 N N . GLU A 1 81 ? 14.635 -11.586 1.009 1.00 94.31 81 GLU A N 1
ATOM 640 C CA . GLU A 1 81 ? 15.471 -12.313 1.968 1.00 94.31 81 GLU A CA 1
ATOM 641 C C . GLU A 1 81 ? 14.640 -13.151 2.951 1.00 94.31 81 GLU A C 1
ATOM 643 O O . GLU A 1 81 ? 15.020 -14.276 3.275 1.00 94.31 81 GLU A O 1
ATOM 648 N N . ALA A 1 82 ? 13.506 -12.625 3.424 1.00 90.88 82 ALA A N 1
ATOM 649 C CA . ALA A 1 82 ? 12.701 -13.277 4.456 1.00 90.88 82 ALA A CA 1
ATOM 650 C C . ALA A 1 82 ? 11.735 -14.343 3.917 1.00 90.88 82 ALA A C 1
ATOM 652 O O . ALA A 1 82 ? 11.435 -15.299 4.633 1.00 90.88 82 ALA A O 1
ATOM 653 N N . LEU A 1 83 ? 11.230 -14.179 2.689 1.00 92.12 83 LEU A N 1
ATOM 654 C CA . LEU A 1 83 ? 10.190 -15.035 2.118 1.00 92.12 83 LEU A CA 1
ATOM 655 C C . LEU A 1 83 ? 10.526 -15.522 0.709 1.00 92.12 83 LEU A C 1
ATOM 657 O O . LEU A 1 83 ? 10.534 -16.732 0.495 1.00 92.12 83 LEU A O 1
ATOM 661 N N . PHE A 1 84 ? 10.792 -14.629 -0.250 1.00 93.81 84 PHE A N 1
ATOM 662 C CA . PHE A 1 84 ? 10.778 -15.034 -1.664 1.00 93.81 84 PHE A CA 1
ATOM 663 C C . PHE A 1 84 ? 11.872 -16.046 -2.005 1.00 93.81 84 PHE A C 1
ATOM 665 O O . PHE A 1 84 ? 11.583 -17.056 -2.642 1.00 93.81 84 PHE A O 1
ATOM 672 N N . VAL A 1 85 ? 13.105 -15.824 -1.536 1.00 93.50 85 VAL A N 1
ATOM 673 C CA . VAL A 1 85 ? 14.213 -16.766 -1.748 1.00 93.50 85 VAL A CA 1
ATOM 674 C C . VAL A 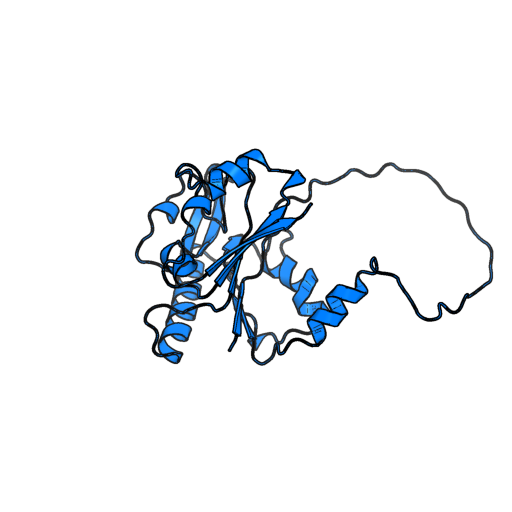1 85 ? 14.008 -18.058 -0.940 1.00 93.50 85 VAL A C 1
ATOM 676 O O . VAL A 1 85 ? 14.047 -19.127 -1.550 1.00 93.50 85 VAL A O 1
ATOM 679 N N . PRO A 1 86 ? 13.728 -18.022 0.384 1.00 91.75 86 PRO A N 1
ATOM 680 C CA . PRO A 1 86 ? 13.501 -19.246 1.160 1.00 91.75 86 PRO A CA 1
ATOM 681 C C . PRO A 1 86 ? 12.330 -20.116 0.682 1.00 91.75 86 PRO A C 1
ATOM 683 O O . PRO A 1 86 ? 12.391 -21.339 0.818 1.00 91.75 86 PRO A O 1
ATOM 686 N N . ALA A 1 87 ? 11.267 -19.500 0.156 1.00 91.38 87 ALA A N 1
ATOM 687 C CA . ALA A 1 87 ? 10.064 -20.187 -0.312 1.00 91.38 87 ALA A CA 1
ATOM 688 C C . ALA A 1 87 ? 10.045 -20.437 -1.831 1.00 91.38 87 ALA A C 1
ATOM 690 O O . ALA A 1 87 ? 9.071 -20.996 -2.329 1.00 91.38 87 ALA A O 1
ATOM 691 N N . SER A 1 88 ? 11.105 -20.048 -2.552 1.00 92.44 88 SER A N 1
ATOM 692 C CA . SER A 1 88 ? 11.219 -20.192 -4.011 1.00 92.44 88 SER A CA 1
ATOM 693 C C . SER A 1 88 ? 10.031 -19.585 -4.771 1.00 92.44 88 SER A C 1
ATOM 695 O O . SER A 1 88 ? 9.484 -20.196 -5.687 1.00 92.44 88 SER A O 1
ATOM 697 N N . VAL A 1 89 ? 9.621 -18.377 -4.376 1.00 93.81 89 VAL A N 1
ATOM 698 C CA . VAL A 1 89 ? 8.533 -17.644 -5.036 1.00 93.81 89 VAL A CA 1
ATOM 699 C C . VAL A 1 89 ? 8.969 -17.265 -6.460 1.00 93.81 89 VAL A C 1
ATOM 701 O O . VAL A 1 89 ? 10.029 -16.651 -6.609 1.00 93.81 89 VAL A O 1
ATOM 704 N N . PRO A 1 90 ? 8.183 -17.586 -7.504 1.00 94.69 90 PRO A N 1
ATOM 705 C CA . PRO A 1 90 ? 8.510 -17.217 -8.879 1.00 94.69 90 PRO A CA 1
ATOM 706 C C . PRO A 1 90 ? 8.554 -15.698 -9.068 1.00 94.69 90 PRO A C 1
ATOM 708 O O . PRO A 1 90 ? 7.687 -14.986 -8.569 1.00 94.69 90 PRO A O 1
ATOM 711 N N . GLU A 1 91 ? 9.500 -15.188 -9.859 1.00 95.25 91 GLU A N 1
ATOM 712 C CA . GLU A 1 91 ? 9.607 -13.740 -10.116 1.00 95.25 91 GLU A CA 1
ATOM 713 C C . GLU A 1 91 ? 8.344 -13.162 -10.767 1.00 95.25 91 GLU A C 1
ATOM 715 O O . GLU A 1 91 ? 7.895 -12.084 -10.390 1.00 95.25 91 GLU A O 1
ATOM 720 N N . LYS A 1 92 ? 7.698 -13.923 -11.661 1.00 95.44 92 LYS A N 1
ATOM 721 C CA . LYS A 1 92 ? 6.415 -13.548 -12.287 1.00 95.44 92 LYS A CA 1
ATOM 722 C C . LYS A 1 92 ? 5.263 -13.365 -11.289 1.00 95.44 92 LYS A C 1
ATOM 724 O O . LYS A 1 92 ? 4.249 -12.766 -11.630 1.00 95.44 92 LYS A O 1
ATOM 729 N N . SER A 1 93 ? 5.401 -13.910 -10.081 1.00 96.12 93 SER A N 1
ATOM 730 C CA . SER A 1 93 ? 4.428 -13.781 -8.996 1.00 96.12 93 SER A CA 1
ATOM 731 C C . SER A 1 93 ? 4.663 -12.529 -8.152 1.00 96.12 93 SER A C 1
ATOM 733 O O . SER A 1 93 ? 3.928 -12.311 -7.193 1.00 96.12 93 SER A O 1
ATOM 735 N N . ILE A 1 94 ? 5.683 -11.719 -8.451 1.00 97.25 94 ILE A N 1
ATOM 736 C CA . ILE A 1 94 ? 6.089 -10.573 -7.638 1.00 97.25 94 ILE A CA 1
ATOM 737 C C . ILE A 1 94 ? 6.031 -9.301 -8.484 1.00 97.25 94 ILE A C 1
ATOM 739 O O . ILE A 1 94 ? 6.788 -9.131 -9.434 1.00 97.25 94 ILE A O 1
ATOM 743 N N . MET A 1 95 ? 5.185 -8.360 -8.077 1.00 97.88 95 MET A N 1
ATOM 744 C CA . MET A 1 95 ? 5.102 -7.023 -8.654 1.00 97.88 95 MET A CA 1
ATOM 745 C C . MET A 1 95 ? 5.678 -6.023 -7.653 1.00 97.88 95 MET A C 1
ATOM 747 O O . MET A 1 95 ? 5.013 -5.639 -6.692 1.00 97.88 95 MET A O 1
ATOM 751 N N . ARG A 1 96 ? 6.949 -5.641 -7.830 1.00 97.06 96 ARG A N 1
ATOM 752 C CA . ARG A 1 96 ? 7.638 -4.702 -6.930 1.00 97.06 96 ARG A CA 1
ATOM 753 C C . ARG A 1 96 ? 7.399 -3.251 -7.337 1.00 97.06 96 ARG A C 1
ATOM 755 O O . ARG A 1 96 ? 7.355 -2.932 -8.520 1.00 97.06 96 ARG A O 1
ATOM 762 N N . MET A 1 97 ? 7.347 -2.360 -6.355 1.00 98.25 97 MET A N 1
ATOM 763 C CA . MET A 1 97 ? 7.491 -0.928 -6.607 1.00 98.25 97 MET A CA 1
ATOM 764 C C . MET A 1 97 ? 8.954 -0.607 -6.951 1.00 98.25 97 MET A C 1
ATOM 766 O O . MET A 1 97 ? 9.883 -1.181 -6.374 1.00 98.25 97 MET A O 1
ATOM 770 N N . ARG A 1 98 ? 9.174 0.300 -7.906 1.00 98.19 98 ARG A N 1
ATOM 771 C CA . ARG A 1 98 ? 10.518 0.698 -8.348 1.00 98.19 98 ARG A CA 1
ATOM 772 C C . ARG A 1 98 ? 11.013 1.897 -7.552 1.00 98.19 98 ARG A C 1
ATOM 774 O O . ARG A 1 98 ? 10.855 3.035 -7.975 1.00 98.19 98 ARG A O 1
ATOM 781 N N . GLY A 1 99 ? 11.583 1.634 -6.379 1.00 97.56 99 GLY A N 1
ATOM 782 C CA . GLY A 1 99 ? 12.131 2.677 -5.511 1.00 97.56 99 GLY A CA 1
ATOM 783 C C . GLY A 1 99 ? 13.343 3.406 -6.104 1.00 97.56 99 GLY A C 1
ATOM 784 O O . GLY A 1 99 ? 13.660 4.511 -5.679 1.00 97.56 99 GLY A O 1
ATOM 785 N N . GLU A 1 100 ? 14.007 2.811 -7.094 1.00 98.19 100 GLU A N 1
ATOM 786 C CA . GLU A 1 100 ? 15.260 3.302 -7.666 1.00 98.19 100 GLU A CA 1
ATOM 787 C C . GL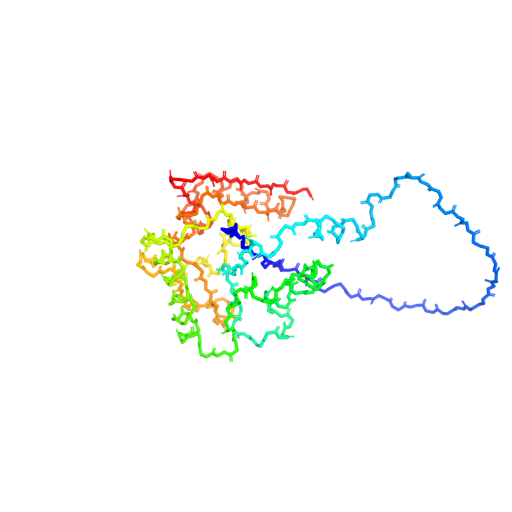U A 1 100 ? 15.115 4.372 -8.760 1.00 98.19 100 GLU A C 1
ATOM 789 O O . GLU A 1 100 ? 16.122 4.860 -9.268 1.00 98.19 100 GLU A O 1
ATOM 794 N N . ILE A 1 101 ? 13.887 4.711 -9.158 1.00 98.38 101 ILE A N 1
ATOM 795 C CA . ILE A 1 101 ? 13.606 5.726 -10.185 1.00 98.38 101 ILE A CA 1
ATOM 796 C C . ILE A 1 101 ? 12.880 6.932 -9.575 1.00 98.38 101 ILE A C 1
ATOM 798 O O . ILE A 1 101 ? 12.558 6.934 -8.386 1.00 98.38 101 ILE A O 1
ATOM 802 N N . ASP A 1 102 ? 12.615 7.961 -10.389 1.00 98.56 102 ASP A N 1
ATOM 803 C CA . ASP A 1 102 ? 11.856 9.136 -9.947 1.00 98.56 102 ASP A CA 1
ATOM 804 C C . ASP A 1 102 ? 10.532 8.723 -9.263 1.00 98.56 102 ASP A C 1
ATOM 806 O O . ASP A 1 102 ? 9.772 7.937 -9.843 1.00 98.56 102 ASP A O 1
ATOM 810 N N . PRO A 1 103 ? 10.226 9.231 -8.052 1.00 98.56 103 PRO A N 1
ATOM 811 C CA . PRO A 1 103 ? 9.060 8.794 -7.292 1.00 98.56 103 PRO A CA 1
ATOM 812 C C . PRO A 1 103 ? 7.730 8.976 -8.028 1.00 98.56 103 PRO A C 1
ATOM 814 O O . PRO A 1 103 ? 6.867 8.101 -7.943 1.00 98.56 103 PRO A O 1
ATOM 817 N N . ALA A 1 104 ? 7.543 10.084 -8.750 1.00 98.38 104 ALA A N 1
ATOM 818 C CA . ALA A 1 104 ? 6.292 10.344 -9.456 1.00 98.38 104 ALA A CA 1
ATOM 819 C C . ALA A 1 104 ? 6.121 9.377 -10.634 1.00 98.38 104 ALA A C 1
ATOM 821 O O . ALA A 1 104 ? 5.033 8.824 -10.818 1.00 98.38 104 ALA A O 1
ATOM 822 N N . ILE A 1 105 ? 7.207 9.108 -11.368 1.00 98.75 105 ILE A N 1
ATOM 823 C CA . ILE A 1 105 ? 7.228 8.105 -12.442 1.00 98.75 105 ILE A CA 1
ATOM 824 C C . ILE A 1 105 ? 6.969 6.702 -11.878 1.00 98.75 105 ILE A C 1
ATOM 826 O O . ILE A 1 105 ? 6.133 5.979 -12.414 1.00 98.75 105 ILE A O 1
ATOM 830 N N . ALA A 1 106 ? 7.629 6.316 -10.783 1.00 98.69 106 ALA A N 1
ATOM 831 C CA . ALA A 1 106 ? 7.438 5.006 -10.159 1.00 98.69 106 ALA A CA 1
ATOM 832 C C . ALA A 1 106 ? 6.001 4.790 -9.671 1.00 98.69 106 ALA A C 1
ATOM 834 O O . ALA A 1 106 ? 5.435 3.716 -9.872 1.00 98.69 106 ALA A O 1
ATOM 835 N N . ALA A 1 107 ? 5.401 5.810 -9.050 1.00 98.75 107 ALA A N 1
ATOM 836 C CA . ALA A 1 107 ? 4.015 5.753 -8.606 1.00 98.75 107 ALA A CA 1
ATOM 837 C C . ALA A 1 107 ? 3.042 5.625 -9.783 1.00 98.75 107 ALA A C 1
ATOM 839 O O . ALA A 1 107 ? 2.058 4.900 -9.667 1.00 98.75 107 ALA A O 1
ATOM 840 N N . GLN A 1 108 ? 3.312 6.306 -10.904 1.00 98.81 108 GLN A N 1
ATOM 841 C CA . GLN A 1 108 ? 2.492 6.187 -12.108 1.00 98.81 108 GLN A CA 1
ATOM 842 C C . GLN A 1 108 ? 2.623 4.804 -12.753 1.00 98.81 108 GLN A C 1
ATOM 844 O O . GLN A 1 108 ? 1.609 4.175 -13.010 1.00 98.81 108 GLN A O 1
ATOM 849 N N . GLN A 1 109 ? 3.842 4.285 -12.922 1.00 98.75 109 GLN A N 1
ATOM 850 C CA . GLN A 1 109 ? 4.049 2.941 -13.481 1.00 98.75 109 GLN A CA 1
ATOM 851 C C . GLN A 1 109 ? 3.323 1.874 -12.659 1.00 98.75 109 GLN A C 1
ATOM 853 O O . GLN A 1 109 ? 2.606 1.041 -13.199 1.00 98.75 109 GLN A O 1
ATOM 858 N N . TYR A 1 110 ? 3.446 1.944 -11.333 1.00 98.69 110 TYR A N 1
ATOM 859 C CA . TYR A 1 110 ? 2.800 0.972 -10.460 1.00 98.69 110 TYR A CA 1
ATOM 860 C C . TYR A 1 110 ? 1.268 1.142 -10.413 1.00 98.69 110 TYR A C 1
ATOM 862 O O . TYR A 1 110 ? 0.545 0.165 -10.244 1.00 98.69 110 TYR A O 1
ATOM 870 N N . GLN A 1 111 ? 0.758 2.371 -10.559 1.00 98.62 111 GLN A N 1
ATOM 871 C CA . GLN A 1 111 ? -0.672 2.639 -10.760 1.00 98.62 111 GLN A CA 1
ATOM 872 C C . GLN A 1 111 ? -1.164 1.953 -12.043 1.00 98.62 111 GLN A C 1
ATOM 874 O O . GLN A 1 111 ? -2.141 1.212 -11.977 1.00 98.62 111 GLN A O 1
ATOM 879 N N . ASP A 1 112 ? -0.469 2.155 -13.165 1.00 98.69 112 ASP A N 1
ATOM 880 C CA . ASP A 1 112 ? -0.836 1.589 -14.468 1.00 98.69 112 ASP A CA 1
ATOM 881 C C . ASP A 1 112 ? -0.858 0.051 -14.423 1.00 98.69 112 ASP A C 1
ATOM 883 O O . ASP A 1 112 ? -1.801 -0.574 -14.911 1.00 98.69 112 ASP A O 1
ATOM 887 N N . ASP A 1 113 ? 0.127 -0.565 -13.759 1.00 98.44 113 ASP A N 1
ATOM 888 C CA . ASP A 1 113 ? 0.178 -2.016 -13.554 1.00 98.44 113 ASP A CA 1
ATOM 889 C C . ASP A 1 113 ? -1.025 -2.523 -12.732 1.00 98.44 113 ASP A C 1
ATOM 891 O O . ASP A 1 113 ? -1.651 -3.530 -13.074 1.00 98.44 113 ASP A O 1
ATOM 895 N N . VAL A 1 114 ? -1.395 -1.818 -11.655 1.00 98.00 114 VAL A N 1
ATOM 896 C CA . VAL A 1 114 ? -2.565 -2.163 -10.826 1.00 98.00 114 VAL A CA 1
ATOM 897 C C . VAL A 1 114 ? -3.875 -1.992 -11.604 1.00 98.00 114 VAL A C 1
ATOM 899 O O . VAL A 1 114 ? -4.766 -2.838 -11.493 1.00 98.00 114 VAL A O 1
ATOM 902 N N . ASP A 1 115 ? -4.003 -0.943 -12.411 1.00 98.25 115 ASP A N 1
ATOM 903 C CA . ASP A 1 115 ? -5.200 -0.684 -13.217 1.00 98.25 115 ASP A CA 1
ATOM 904 C C . ASP A 1 115 ? -5.334 -1.694 -14.375 1.00 98.25 115 ASP A C 1
ATOM 906 O O . ASP A 1 115 ? -6.443 -2.135 -14.705 1.00 98.25 115 ASP A O 1
ATOM 910 N N . LEU A 1 116 ? -4.212 -2.166 -14.934 1.00 98.31 116 LEU A N 1
ATOM 911 C CA . LEU A 1 116 ? -4.196 -3.275 -15.887 1.00 98.31 116 LEU A CA 1
ATOM 912 C C . LEU A 1 116 ? -4.718 -4.568 -15.246 1.00 98.31 116 LEU A C 1
ATOM 914 O O . LEU A 1 116 ? -5.550 -5.256 -15.843 1.00 98.31 116 LEU A O 1
ATOM 918 N N . LEU A 1 117 ? -4.291 -4.886 -14.019 1.00 97.38 117 LEU A N 1
ATOM 919 C CA . LEU A 1 117 ? -4.801 -6.047 -13.282 1.00 97.38 117 LEU A CA 1
ATOM 920 C C . LEU A 1 117 ? -6.307 -5.941 -13.008 1.00 97.38 117 LEU A C 1
ATOM 922 O O . LEU A 1 117 ? -7.017 -6.946 -13.092 1.00 97.38 117 LEU A O 1
ATOM 926 N N . ALA A 1 118 ? -6.801 -4.741 -12.687 1.00 97.25 118 ALA A N 1
ATOM 927 C CA . ALA A 1 118 ? -8.230 -4.484 -12.510 1.00 97.25 118 ALA A CA 1
ATOM 928 C C . ALA A 1 118 ? -8.994 -4.767 -13.812 1.00 97.25 118 ALA A C 1
ATOM 930 O O . ALA A 1 118 ? -9.938 -5.559 -13.829 1.00 97.25 118 ALA A O 1
ATOM 931 N N . THR A 1 119 ? -8.505 -4.212 -14.924 1.00 98.00 119 THR A N 1
ATOM 932 C CA . THR A 1 119 ? -9.087 -4.377 -16.263 1.00 98.00 119 THR A CA 1
ATOM 933 C C . THR A 1 119 ? -9.148 -5.846 -16.676 1.00 98.00 119 THR A C 1
ATOM 935 O O . THR A 1 119 ? -10.192 -6.323 -17.116 1.00 98.00 119 THR A O 1
ATOM 938 N N . GLN A 1 120 ? -8.069 -6.604 -16.461 1.00 96.69 120 GLN A N 1
ATOM 939 C CA . GLN A 1 120 ? -8.014 -8.044 -16.745 1.00 96.69 120 GLN A CA 1
ATOM 940 C C . GLN A 1 120 ? -9.035 -8.863 -15.939 1.00 96.69 120 GLN A C 1
ATOM 942 O O . GLN A 1 120 ? -9.403 -9.963 -16.351 1.00 96.69 120 GLN A O 1
ATOM 947 N N . ARG A 1 121 ? -9.498 -8.343 -14.796 1.00 95.25 121 ARG A N 1
ATOM 948 C CA . ARG A 1 121 ? -10.538 -8.955 -13.957 1.00 95.25 121 ARG A CA 1
ATOM 949 C C . ARG A 1 121 ? -11.937 -8.381 -14.188 1.00 95.25 121 ARG A C 1
ATOM 951 O O . ARG A 1 121 ? -12.876 -8.849 -13.551 1.00 95.25 121 ARG A O 1
ATOM 958 N N . GLY A 1 122 ? -12.090 -7.391 -15.070 1.00 96.69 122 GLY A N 1
ATOM 959 C CA . GLY A 1 122 ? -13.347 -6.658 -15.235 1.00 96.69 122 GLY A CA 1
ATOM 960 C C . GLY A 1 122 ? -13.726 -5.826 -14.002 1.00 96.69 122 GLY A C 1
ATOM 961 O O . GLY A 1 122 ? -14.906 -5.596 -13.749 1.00 96.69 122 GLY A O 1
ATOM 962 N N . GLU A 1 123 ? -12.740 -5.404 -13.210 1.00 95.50 123 GLU A N 1
ATOM 963 C CA . GLU A 1 123 ? -12.910 -4.599 -12.002 1.00 95.50 123 GLU A CA 1
ATOM 964 C C . GLU A 1 123 ? -12.543 -3.130 -12.286 1.00 95.50 123 GLU A C 1
ATOM 966 O O . GLU A 1 123 ? -11.623 -2.846 -13.045 1.00 95.50 123 GLU A O 1
ATOM 971 N N . GLN A 1 124 ? -13.239 -2.178 -11.653 1.00 94.25 124 GLN A N 1
ATOM 972 C CA . GLN A 1 124 ? -12.898 -0.745 -11.746 1.00 94.25 124 GLN A CA 1
ATOM 973 C C . GLN A 1 124 ? -11.663 -0.374 -10.914 1.00 94.25 124 GLN A C 1
ATOM 975 O O . GLN A 1 124 ? -10.945 0.571 -11.218 1.00 94.25 124 GLN A O 1
ATOM 980 N N . ILE A 1 125 ? -11.448 -1.093 -9.814 1.00 95.25 125 ILE A N 1
ATOM 981 C CA . ILE A 1 125 ? -10.288 -0.973 -8.936 1.00 95.25 125 ILE A CA 1
ATOM 982 C C . ILE A 1 125 ? -9.853 -2.397 -8.648 1.00 95.25 125 ILE A C 1
ATOM 984 O O . ILE A 1 125 ? -10.693 -3.223 -8.297 1.00 95.25 125 ILE A O 1
ATOM 988 N N . TYR A 1 126 ? -8.559 -2.682 -8.762 1.00 96.69 126 TYR A N 1
ATOM 989 C CA . TYR A 1 126 ? -8.070 -4.022 -8.481 1.00 96.69 126 TYR A CA 1
ATOM 990 C C . TYR A 1 126 ? -8.353 -4.409 -7.028 1.00 96.69 126 TYR A C 1
ATOM 992 O O . TYR A 1 126 ? -7.868 -3.784 -6.073 1.00 96.69 126 TYR A O 1
ATOM 1000 N N . ARG A 1 127 ? -9.144 -5.465 -6.854 1.00 96.38 127 ARG A N 1
ATOM 1001 C CA . ARG A 1 127 ? -9.599 -5.914 -5.548 1.00 96.38 127 ARG A CA 1
ATOM 1002 C C . ARG A 1 127 ? -8.652 -6.957 -4.971 1.00 96.38 127 ARG A C 1
ATOM 1004 O O . ARG A 1 127 ? -8.784 -8.155 -5.219 1.00 96.38 127 ARG A O 1
ATOM 1011 N N . HIS A 1 128 ? -7.711 -6.489 -4.153 1.00 97.00 128 HIS A N 1
ATOM 1012 C CA . HIS A 1 128 ? -6.797 -7.355 -3.409 1.00 97.00 128 HIS A CA 1
ATOM 1013 C C . HIS A 1 128 ? -7.571 -8.305 -2.484 1.00 97.00 128 HIS A C 1
ATOM 1015 O O . HIS A 1 128 ? -8.513 -7.891 -1.802 1.00 97.00 128 HIS A O 1
ATOM 1021 N N . ASP A 1 129 ? -7.159 -9.571 -2.430 1.00 96.69 129 ASP A N 1
ATOM 1022 C CA . ASP A 1 129 ? -7.773 -10.552 -1.532 1.00 96.69 129 ASP A CA 1
ATOM 1023 C C . ASP A 1 129 ? -7.343 -10.309 -0.082 1.00 96.69 129 ASP A C 1
ATOM 1025 O O . ASP A 1 129 ? -8.179 -10.330 0.820 1.00 96.69 129 ASP A O 1
ATOM 1029 N N . LEU A 1 130 ? -6.055 -10.020 0.130 1.00 96.94 130 LEU A N 1
ATOM 1030 C CA . LEU A 1 130 ? -5.475 -9.739 1.435 1.00 96.94 130 LEU A CA 1
ATOM 1031 C C . LEU A 1 130 ? -4.459 -8.593 1.366 1.00 96.94 130 LEU A C 1
ATOM 1033 O O . LEU A 1 130 ? -3.489 -8.635 0.612 1.00 96.94 130 LEU A O 1
ATOM 1037 N N . ILE A 1 131 ? -4.628 -7.604 2.235 1.00 97.75 131 ILE A N 1
ATOM 1038 C CA . ILE A 1 131 ? -3.648 -6.546 2.475 1.00 97.75 131 ILE A CA 1
ATOM 1039 C C . ILE A 1 131 ? -3.112 -6.682 3.899 1.00 97.75 131 ILE A C 1
ATOM 1041 O O . ILE A 1 131 ? -3.877 -6.590 4.858 1.00 97.75 131 ILE A O 1
ATOM 1045 N N . LEU A 1 132 ? -1.801 -6.896 4.045 1.00 96.88 132 LEU A N 1
ATOM 1046 C CA . LEU A 1 132 ? -1.135 -6.890 5.347 1.00 96.88 132 LEU A CA 1
ATOM 1047 C C . LEU A 1 132 ? -0.593 -5.494 5.643 1.00 96.88 132 LEU A C 1
ATOM 1049 O O . LEU A 1 132 ? 0.185 -4.949 4.862 1.00 96.88 132 LEU A O 1
ATOM 1053 N N . LEU A 1 133 ? -0.967 -4.939 6.793 1.00 96.81 133 LEU A N 1
ATOM 1054 C CA . LEU A 1 133 ? -0.546 -3.612 7.231 1.00 96.81 133 LEU A CA 1
ATOM 1055 C C . LEU A 1 133 ? 0.217 -3.658 8.552 1.00 96.81 133 LEU A C 1
ATOM 1057 O O . LEU A 1 133 ? -0.014 -4.502 9.421 1.00 96.81 133 LEU A O 1
ATOM 1061 N N . GLY A 1 134 ? 1.146 -2.718 8.702 1.00 93.38 134 GLY A N 1
ATOM 1062 C CA . GLY A 1 134 ? 1.779 -2.394 9.975 1.00 93.38 134 GLY A CA 1
ATOM 1063 C C . GLY A 1 134 ? 1.131 -1.177 10.630 1.00 93.38 134 GLY A C 1
ATOM 1064 O O . GLY A 1 134 ? 0.417 -0.414 9.976 1.00 93.38 134 GLY A O 1
ATOM 1065 N N . LEU A 1 135 ? 1.435 -0.994 11.913 1.00 94.38 135 LEU A N 1
ATOM 1066 C CA . LEU A 1 135 ? 1.148 0.222 12.664 1.00 94.38 135 LEU A CA 1
ATOM 1067 C C . LEU A 1 135 ? 2.476 0.824 13.128 1.00 94.38 135 LEU A C 1
ATOM 1069 O O . LEU A 1 135 ? 3.250 0.153 13.815 1.00 94.38 135 LEU A O 1
ATOM 1073 N N . GLY A 1 136 ? 2.766 2.047 12.694 1.00 92.94 136 GLY A N 1
ATOM 1074 C CA . GLY A 1 136 ? 3.930 2.786 13.171 1.00 92.94 136 GLY A CA 1
ATOM 1075 C C . GLY A 1 136 ? 3.662 3.537 14.470 1.00 92.94 136 GLY A C 1
ATOM 1076 O O . GLY A 1 136 ? 2.512 3.777 14.820 1.00 92.94 136 GLY A O 1
ATOM 1077 N N . ASP A 1 137 ? 4.736 3.969 15.136 1.00 91.94 137 ASP A N 1
ATOM 1078 C CA . ASP A 1 137 ? 4.686 4.594 16.471 1.00 91.94 137 ASP A CA 1
ATOM 1079 C C . ASP A 1 137 ? 3.918 5.939 16.519 1.00 91.94 137 ASP A C 1
ATOM 1081 O O . ASP A 1 137 ? 3.571 6.422 17.592 1.00 91.94 137 ASP A O 1
ATOM 1085 N N . ASP A 1 138 ? 3.638 6.552 15.366 1.00 93.00 138 ASP A N 1
ATOM 1086 C CA . ASP A 1 138 ? 2.815 7.760 15.196 1.00 93.00 138 ASP A CA 1
ATOM 1087 C C . ASP A 1 138 ? 1.445 7.470 14.552 1.00 93.00 138 ASP A C 1
ATOM 1089 O O . ASP A 1 138 ? 0.779 8.376 14.054 1.00 93.00 138 ASP A O 1
ATOM 1093 N N . GLY A 1 139 ? 1.030 6.203 14.513 1.00 94.69 139 GLY A N 1
ATOM 1094 C CA . GLY A 1 139 ? -0.257 5.771 13.971 1.00 94.69 139 GLY A CA 1
ATOM 1095 C C . GLY A 1 139 ? -0.336 5.739 12.443 1.00 94.69 139 GLY A C 1
ATOM 1096 O O . GLY A 1 139 ? -1.425 5.545 11.896 1.00 94.69 139 GLY A O 1
ATOM 1097 N N . HIS A 1 140 ? 0.785 5.924 11.738 1.00 96.69 140 HIS A N 1
ATOM 1098 C CA . HIS A 1 140 ? 0.830 5.727 10.290 1.00 96.69 140 HIS A CA 1
ATOM 1099 C C . HIS A 1 140 ? 0.660 4.248 9.918 1.00 96.69 140 HIS A C 1
ATOM 1101 O O . HIS A 1 140 ? 0.981 3.337 10.689 1.00 96.69 140 HIS A O 1
ATOM 1107 N N . THR A 1 141 ? 0.203 4.018 8.692 1.00 97.31 141 THR A N 1
ATOM 1108 C CA . THR A 1 141 ? 0.199 2.702 8.050 1.00 97.31 141 THR A CA 1
ATOM 1109 C C . THR A 1 141 ? 0.592 2.840 6.586 1.00 97.31 141 THR A C 1
ATOM 1111 O O . THR A 1 141 ? 0.450 3.929 6.027 1.00 97.31 141 THR A O 1
ATOM 1114 N N . ALA A 1 142 ? 1.114 1.773 5.971 1.00 96.94 142 ALA A N 1
ATOM 1115 C CA . ALA A 1 142 ? 1.823 1.863 4.692 1.00 96.94 142 ALA A CA 1
ATOM 1116 C C . ALA A 1 142 ? 2.834 3.028 4.759 1.00 96.94 142 ALA A C 1
ATOM 1118 O O . ALA A 1 142 ? 3.558 3.150 5.748 1.00 96.94 142 ALA A O 1
ATOM 1119 N N . SER A 1 143 ? 2.815 3.941 3.792 1.00 97.62 143 SER A N 1
ATOM 1120 C CA . SER A 1 143 ? 3.515 5.221 3.896 1.00 97.62 143 SER A CA 1
ATOM 1121 C C . SER A 1 143 ? 2.542 6.409 3.966 1.00 97.62 143 SER A C 1
ATOM 1123 O O . SER A 1 143 ? 2.824 7.485 3.443 1.00 97.62 143 SER A O 1
ATOM 1125 N N . LEU A 1 144 ? 1.401 6.235 4.644 1.00 98.00 144 LEU A N 1
ATOM 1126 C CA . LEU A 1 144 ? 0.391 7.261 4.934 1.00 98.00 144 LEU A CA 1
ATOM 1127 C C . LEU A 1 144 ? 0.628 7.863 6.326 1.00 98.00 144 LEU A C 1
ATOM 1129 O O . LEU A 1 144 ? 0.124 7.360 7.330 1.00 98.00 144 LEU A O 1
ATOM 1133 N N . PHE A 1 145 ? 1.414 8.939 6.385 1.00 97.38 145 PHE A N 1
ATOM 1134 C CA . PHE A 1 145 ? 1.836 9.585 7.633 1.00 97.38 145 PHE A CA 1
ATOM 1135 C C . PHE A 1 145 ? 0.907 10.727 8.060 1.00 97.38 145 PHE A C 1
ATOM 1137 O O . PHE A 1 145 ? 0.373 11.410 7.178 1.00 97.38 145 PHE A O 1
ATOM 1144 N N . PRO A 1 146 ? 0.759 10.995 9.377 1.00 96.75 146 PRO A N 1
ATOM 1145 C CA . PRO A 1 146 ? 0.046 12.171 9.873 1.00 96.75 146 PRO A CA 1
ATOM 1146 C C . PRO A 1 146 ? 0.520 13.456 9.180 1.00 96.75 146 PRO A C 1
ATOM 1148 O O . PRO A 1 146 ? 1.721 13.704 9.073 1.00 96.75 146 PRO A O 1
ATOM 1151 N N . GLY A 1 147 ? -0.424 14.253 8.674 1.00 94.88 147 GLY A N 1
ATOM 1152 C CA . GLY A 1 147 ? -0.147 15.521 7.985 1.00 94.88 147 GLY A CA 1
ATOM 1153 C C . GLY A 1 147 ? 0.428 15.408 6.565 1.00 94.88 147 GLY A C 1
ATOM 1154 O O . GLY A 1 147 ? 0.667 16.437 5.940 1.00 94.88 147 GLY A O 1
ATOM 1155 N N . SER A 1 148 ? 0.648 14.201 6.031 1.00 96.38 148 SER A N 1
ATOM 1156 C CA . SER A 1 148 ? 1.145 14.039 4.656 1.00 96.38 148 SER A CA 1
ATOM 1157 C C . SER A 1 148 ? 0.043 14.233 3.605 1.00 96.38 148 SER A C 1
ATOM 1159 O O . SER A 1 148 ? -1.122 13.913 3.847 1.00 96.38 148 SER A O 1
ATOM 1161 N N . ALA A 1 149 ? 0.411 14.722 2.416 1.00 96.06 149 ALA A N 1
ATOM 1162 C CA . ALA A 1 149 ? -0.541 15.022 1.341 1.00 96.06 149 ALA A CA 1
ATOM 1163 C C . ALA A 1 149 ? -1.316 13.780 0.860 1.00 96.06 149 ALA A C 1
ATOM 1165 O O . ALA A 1 149 ? -2.497 13.883 0.529 1.00 96.06 149 ALA A O 1
ATOM 1166 N N . ALA A 1 150 ? -0.694 12.594 0.905 1.00 97.50 150 ALA A N 1
ATOM 1167 C CA . ALA A 1 150 ? -1.330 11.333 0.514 1.00 97.50 150 ALA A CA 1
ATOM 1168 C C . ALA A 1 150 ? -2.571 10.972 1.353 1.00 97.50 150 ALA A C 1
ATOM 1170 O O . ALA A 1 150 ? -3.394 10.172 0.913 1.00 97.50 150 ALA A O 1
ATOM 1171 N N . LEU A 1 151 ? -2.750 11.573 2.537 1.00 97.75 151 LEU A N 1
ATOM 1172 C CA . LEU A 1 151 ? -3.956 11.387 3.348 1.00 97.75 151 LEU A CA 1
ATOM 1173 C C . LEU A 1 151 ? -5.223 11.953 2.693 1.00 97.75 151 LEU A C 1
ATOM 1175 O O . LEU A 1 151 ? -6.323 11.528 3.053 1.00 97.75 151 LEU A O 1
ATOM 1179 N N . ASN A 1 152 ? -5.080 12.906 1.773 1.00 97.50 152 ASN A N 1
ATOM 1180 C CA . ASN A 1 152 ? -6.193 13.571 1.097 1.00 97.50 152 ASN A CA 1
ATOM 1181 C C . ASN A 1 152 ? -6.460 12.998 -0.303 1.00 97.50 152 ASN A C 1
ATOM 1183 O O . ASN A 1 152 ? -7.368 13.461 -0.987 1.00 97.50 152 ASN A O 1
ATOM 1187 N N . GLU A 1 153 ? -5.691 11.996 -0.736 1.00 97.94 153 GLU A N 1
ATOM 1188 C CA . GLU A 1 153 ? -5.883 11.366 -2.039 1.00 97.94 153 GLU A CA 1
ATOM 1189 C C . GLU A 1 153 ? -7.147 10.492 -2.047 1.00 97.94 153 GLU A C 1
ATOM 1191 O O . GLU A 1 153 ? -7.286 9.556 -1.254 1.00 97.94 153 GLU A O 1
ATOM 1196 N N . ALA A 1 154 ? -8.055 10.793 -2.974 1.00 96.75 154 ALA A N 1
ATOM 1197 C CA . ALA A 1 154 ? -9.357 10.140 -3.112 1.00 96.75 154 ALA A CA 1
ATOM 1198 C C . ALA A 1 154 ? -9.536 9.410 -4.457 1.00 96.75 154 ALA A C 1
ATOM 1200 O O . ALA A 1 154 ? -10.442 8.591 -4.610 1.00 96.75 154 ALA A O 1
ATOM 1201 N N . THR A 1 155 ? -8.671 9.679 -5.433 1.00 96.56 155 THR A N 1
ATOM 1202 C CA . THR A 1 155 ? -8.805 9.253 -6.832 1.00 96.56 155 THR A CA 1
ATOM 1203 C C . THR A 1 155 ? -7.726 8.274 -7.259 1.00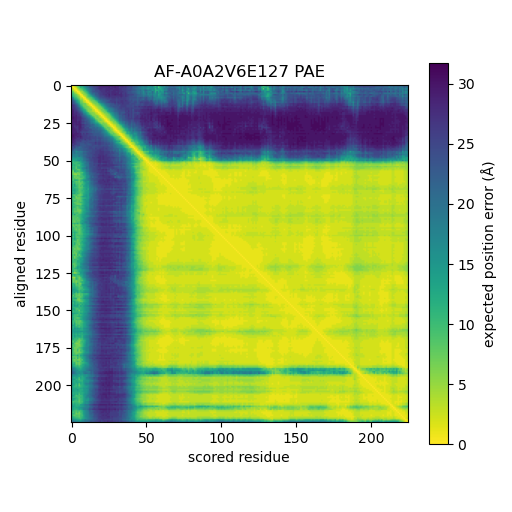 96.56 155 THR A C 1
ATOM 1205 O O . THR A 1 155 ? -8.051 7.234 -7.827 1.00 96.56 155 THR A O 1
ATOM 1208 N N . ARG A 1 156 ? -6.458 8.541 -6.949 1.00 98.19 156 ARG A N 1
ATOM 1209 C CA . ARG A 1 156 ? -5.356 7.637 -7.278 1.00 98.19 156 ARG A CA 1
ATOM 1210 C C . ARG A 1 156 ? -5.363 6.429 -6.356 1.00 98.19 156 ARG A C 1
ATOM 1212 O O . ARG A 1 156 ? -5.860 6.481 -5.230 1.00 98.19 156 ARG A O 1
ATOM 1219 N N . ARG A 1 157 ? -4.811 5.319 -6.836 1.00 98.12 157 ARG A N 1
ATOM 1220 C CA . ARG A 1 157 ? -4.599 4.079 -6.074 1.00 98.12 157 ARG A CA 1
ATOM 1221 C C . ARG A 1 157 ? -3.200 4.028 -5.477 1.00 98.12 157 ARG A C 1
ATOM 1223 O O . ARG A 1 157 ? -3.015 3.478 -4.393 1.00 98.12 157 ARG A O 1
ATOM 1230 N N . VAL A 1 158 ? -2.246 4.644 -6.169 1.00 98.75 158 VAL A N 1
ATOM 1231 C CA . VAL A 1 158 ? -0.830 4.671 -5.820 1.00 98.75 158 VAL A CA 1
ATOM 1232 C C . VAL A 1 158 ? -0.298 6.085 -6.016 1.00 98.75 158 VAL A C 1
ATOM 1234 O O . VAL A 1 158 ? -0.591 6.736 -7.023 1.00 98.75 158 VAL A O 1
ATOM 1237 N N . VAL A 1 159 ? 0.481 6.568 -5.049 1.00 98.75 159 VAL A N 1
ATOM 1238 C CA . VAL A 1 159 ? 1.091 7.903 -5.089 1.00 98.75 159 VAL A CA 1
ATOM 1239 C C . VAL A 1 159 ? 2.524 7.888 -4.575 1.00 98.75 159 VAL A C 1
ATOM 1241 O O . VAL A 1 159 ? 2.902 7.052 -3.750 1.00 98.75 159 VAL A O 1
ATOM 1244 N N . ALA A 1 160 ? 3.302 8.865 -5.035 1.00 98.56 160 ALA A N 1
ATOM 1245 C CA . ALA A 1 160 ? 4.522 9.284 -4.369 1.00 98.56 160 ALA A CA 1
ATOM 1246 C C . ALA A 1 160 ? 4.142 10.206 -3.205 1.00 98.56 160 ALA A C 1
ATOM 1248 O O . ALA A 1 160 ? 3.490 11.229 -3.405 1.00 98.56 160 ALA A O 1
ATOM 1249 N N . ASN A 1 161 ? 4.538 9.846 -1.990 1.00 98.25 161 ASN A N 1
ATOM 1250 C CA . ASN A 1 161 ? 4.295 10.627 -0.789 1.00 98.25 161 ASN A CA 1
ATOM 1251 C C . ASN A 1 161 ? 5.620 11.150 -0.234 1.00 98.25 161 ASN A C 1
ATOM 1253 O O . ASN A 1 161 ? 6.496 10.364 0.140 1.00 98.25 161 ASN A O 1
ATOM 1257 N N . PHE A 1 162 ? 5.764 12.471 -0.159 1.00 98.06 162 PHE A N 1
ATOM 1258 C CA . PHE A 1 162 ? 6.890 13.082 0.534 1.00 98.06 162 PHE A CA 1
ATOM 1259 C C . PHE A 1 162 ? 6.604 13.132 2.033 1.00 98.06 162 PHE A C 1
ATOM 1261 O O . PHE A 1 162 ? 5.590 13.673 2.476 1.00 98.06 162 PHE A O 1
ATOM 1268 N N . VAL A 1 163 ? 7.511 12.566 2.825 1.00 96.19 163 VAL A N 1
ATOM 1269 C CA . VAL A 1 163 ? 7.355 12.454 4.273 1.00 96.19 163 VAL A CA 1
ATOM 1270 C C . VAL A 1 163 ? 8.322 13.420 4.944 1.00 96.19 163 VAL A C 1
ATOM 1272 O O . VAL A 1 163 ? 9.482 13.079 5.177 1.00 96.19 163 VAL A O 1
ATOM 1275 N N . SER A 1 164 ? 7.841 14.618 5.291 1.00 93.75 164 SER A N 1
ATOM 1276 C CA . SER A 1 164 ? 8.680 15.717 5.798 1.00 93.75 164 SER A CA 1
ATOM 1277 C C . SER A 1 164 ? 9.526 15.324 7.009 1.00 93.75 164 SER A C 1
ATOM 1279 O O . SER A 1 164 ? 10.709 15.641 7.060 1.00 93.75 164 SER A O 1
ATOM 1281 N N . LYS A 1 165 ? 8.964 14.553 7.951 1.00 92.06 165 LYS A N 1
ATOM 1282 C CA . LYS A 1 165 ? 9.692 14.092 9.149 1.00 92.06 165 LYS A CA 1
ATOM 1283 C C . LYS A 1 165 ? 10.883 13.171 8.841 1.00 92.06 165 LYS A C 1
ATOM 1285 O O . LYS A 1 165 ? 11.764 13.020 9.676 1.00 92.06 165 LYS A O 1
ATOM 1290 N N . LEU A 1 166 ? 10.869 12.504 7.684 1.00 93.25 166 LEU A N 1
ATOM 1291 C CA . LEU A 1 166 ? 11.942 11.617 7.223 1.00 93.25 166 LEU A CA 1
ATOM 1292 C C . LEU A 1 166 ? 12.809 12.284 6.149 1.00 93.25 166 LEU A C 1
ATOM 1294 O O . LEU A 1 166 ? 13.813 11.700 5.755 1.00 93.25 166 LEU A O 1
ATOM 1298 N N . ASN A 1 167 ? 12.397 13.457 5.655 1.00 96.31 167 ASN A N 1
ATOM 1299 C CA . ASN A 1 167 ? 12.966 14.126 4.490 1.00 96.31 167 ASN A CA 1
ATOM 1300 C C . ASN A 1 167 ? 13.174 13.165 3.300 1.00 96.31 167 ASN A C 1
ATOM 1302 O O . ASN A 1 167 ? 14.238 13.128 2.686 1.00 96.31 167 ASN A O 1
ATOM 1306 N N . ALA A 1 168 ? 12.174 12.323 3.026 1.00 97.00 168 ALA A N 1
ATOM 1307 C CA . ALA A 1 168 ? 12.288 11.246 2.049 1.00 97.00 168 ALA A CA 1
ATOM 1308 C C . ALA A 1 168 ? 10.966 10.980 1.327 1.00 97.00 168 ALA A C 1
ATOM 1310 O O . ALA A 1 168 ? 9.883 11.102 1.906 1.00 97.00 168 ALA A O 1
ATOM 1311 N N . TRP A 1 169 ? 11.078 10.541 0.075 1.00 98.25 169 TRP A N 1
ATOM 1312 C CA . TRP A 1 169 ? 9.954 10.036 -0.702 1.00 98.25 169 TRP A CA 1
ATOM 1313 C C . TRP A 1 169 ? 9.663 8.564 -0.386 1.00 98.25 169 TRP A C 1
ATOM 1315 O O . TRP A 1 169 ? 10.553 7.756 -0.070 1.00 98.25 169 TRP A O 1
ATOM 1325 N N . ARG A 1 170 ? 8.378 8.231 -0.463 1.00 98.31 170 ARG A N 1
ATOM 1326 C CA . ARG A 1 170 ? 7.830 6.881 -0.366 1.00 98.31 170 ARG A CA 1
ATOM 1327 C C . ARG A 1 170 ? 6.835 6.664 -1.494 1.00 98.31 170 ARG A C 1
ATOM 1329 O O . ARG A 1 170 ? 6.128 7.590 -1.876 1.00 98.31 170 ARG A O 1
ATOM 1336 N N . LEU A 1 171 ? 6.738 5.439 -1.977 1.00 98.75 171 LEU A N 1
ATOM 1337 C CA . LEU A 1 171 ? 5.625 4.985 -2.802 1.00 98.75 171 LEU A CA 1
ATOM 1338 C C . LEU A 1 171 ? 4.602 4.351 -1.870 1.00 98.75 171 LEU A C 1
ATOM 1340 O O . LEU A 1 171 ? 4.994 3.662 -0.932 1.00 98.75 171 LEU A O 1
ATOM 1344 N N . THR A 1 172 ? 3.313 4.608 -2.068 1.00 98.69 172 THR A N 1
ATOM 1345 C CA . THR A 1 172 ? 2.280 4.092 -1.163 1.00 98.69 172 THR A CA 1
ATOM 1346 C C . THR A 1 172 ? 0.965 3.854 -1.870 1.00 98.69 172 THR A C 1
ATOM 1348 O O . THR A 1 172 ? 0.568 4.610 -2.758 1.00 98.69 172 THR A O 1
ATOM 1351 N N . PHE A 1 173 ? 0.250 2.843 -1.398 1.00 98.62 173 PHE A N 1
ATOM 1352 C CA . PHE A 1 173 ? -1.175 2.704 -1.623 1.00 98.62 173 PHE A CA 1
ATOM 1353 C C . PHE A 1 173 ? -1.912 3.801 -0.876 1.00 98.62 173 PHE A C 1
ATOM 1355 O O . PHE A 1 173 ? -1.509 4.234 0.208 1.00 98.62 173 PHE A O 1
ATOM 1362 N N . THR A 1 174 ? -3.002 4.240 -1.482 1.00 98.56 174 THR A N 1
ATOM 1363 C CA . THR A 1 174 ? -3.911 5.238 -0.932 1.00 98.56 174 THR A CA 1
ATOM 1364 C C . THR A 1 174 ? -5.082 4.545 -0.233 1.00 98.56 174 THR A C 1
ATOM 1366 O O . THR A 1 174 ? -5.330 3.349 -0.427 1.00 98.56 174 THR A O 1
ATOM 1369 N N . PHE A 1 175 ? -5.847 5.289 0.572 1.00 98.06 175 PHE A N 1
ATOM 1370 C CA . PHE A 1 175 ? -7.043 4.740 1.220 1.00 98.06 175 PHE A CA 1
ATOM 1371 C C . PHE A 1 175 ? -8.061 4.143 0.238 1.00 98.06 175 PHE A C 1
ATOM 1373 O O . PHE A 1 175 ? -8.565 3.064 0.548 1.00 98.06 175 PHE A O 1
ATOM 1380 N N . PRO A 1 176 ? -8.340 4.747 -0.939 1.00 97.50 176 PRO A N 1
ATOM 1381 C CA . PRO A 1 176 ? -9.199 4.122 -1.940 1.00 97.50 176 PRO A CA 1
ATOM 1382 C C . PRO A 1 176 ? -8.796 2.693 -2.317 1.00 97.50 176 PRO A C 1
ATOM 1384 O O . PRO A 1 176 ? -9.667 1.835 -2.414 1.00 97.50 176 PRO A O 1
ATOM 1387 N N . LEU A 1 177 ? -7.500 2.410 -2.499 1.00 97.56 177 LEU A N 1
ATOM 1388 C CA . LEU A 1 177 ? -7.045 1.059 -2.837 1.00 97.56 177 LEU A CA 1
ATOM 1389 C C . LEU A 1 177 ? -7.069 0.128 -1.619 1.00 97.56 177 LEU A C 1
ATOM 1391 O O . LEU A 1 177 ? -7.567 -0.993 -1.712 1.00 97.56 177 LEU A O 1
ATOM 1395 N N . ILE A 1 178 ? -6.573 0.598 -0.468 1.00 98.19 178 ILE A N 1
ATOM 1396 C CA . ILE A 1 178 ? -6.516 -0.199 0.768 1.00 98.19 178 ILE A CA 1
ATOM 1397 C C . ILE A 1 178 ? -7.923 -0.628 1.206 1.00 98.19 178 ILE A C 1
ATOM 1399 O O . ILE A 1 178 ? -8.160 -1.806 1.472 1.00 98.19 178 ILE A O 1
ATOM 1403 N N . ASN A 1 179 ? -8.873 0.309 1.232 1.00 97.81 179 ASN A N 1
ATOM 1404 C CA . ASN A 1 179 ? -10.246 0.057 1.671 1.00 97.81 179 ASN A CA 1
ATOM 1405 C C . ASN A 1 179 ? -11.081 -0.706 0.626 1.00 97.81 179 ASN A C 1
ATOM 1407 O O . ASN A 1 179 ? -12.189 -1.136 0.939 1.00 97.81 179 ASN A O 1
ATOM 1411 N N . HIS A 1 180 ? -10.570 -0.919 -0.593 1.00 97.19 180 HIS A N 1
ATOM 1412 C CA . HIS A 1 180 ? -11.239 -1.756 -1.592 1.00 97.19 180 HIS A CA 1
ATOM 1413 C C . HIS A 1 180 ? -10.960 -3.260 -1.405 1.00 97.19 180 HIS A C 1
ATOM 1415 O O . HIS A 1 180 ? -11.679 -4.09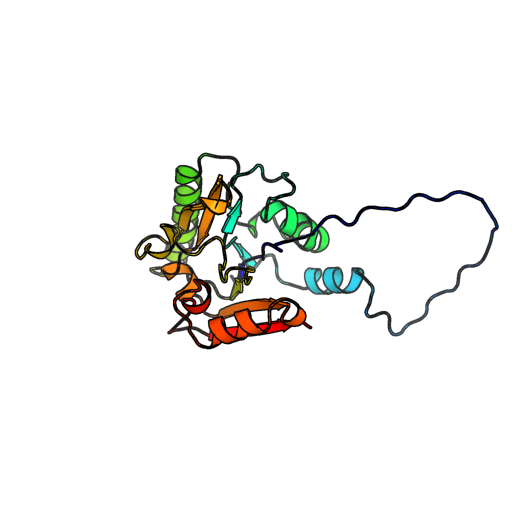5 -1.956 1.00 97.19 180 HIS A O 1
ATOM 1421 N N . ALA A 1 181 ? -9.946 -3.635 -0.619 1.00 97.12 181 ALA A N 1
ATOM 1422 C CA . ALA A 1 181 ? -9.559 -5.031 -0.423 1.00 97.12 181 ALA A CA 1
ATOM 1423 C C . ALA A 1 181 ? -10.669 -5.895 0.203 1.00 97.12 181 ALA A C 1
ATOM 1425 O O . ALA A 1 181 ? -11.492 -5.429 0.992 1.00 97.12 181 ALA A O 1
ATOM 1426 N N . ARG A 1 182 ? -10.675 -7.198 -0.114 1.00 97.50 182 ARG A N 1
ATOM 1427 C CA . ARG A 1 182 ? -11.581 -8.174 0.521 1.00 97.50 182 ARG A CA 1
ATOM 1428 C C . ARG A 1 182 ? -11.255 -8.346 1.999 1.00 97.50 182 ARG A C 1
ATOM 1430 O O . ARG A 1 182 ? -12.170 -8.467 2.810 1.00 97.50 182 ARG A O 1
ATOM 1437 N N . HIS A 1 183 ? -9.972 -8.333 2.348 1.00 98.12 183 HIS A N 1
ATOM 1438 C CA . HIS A 1 183 ? -9.507 -8.429 3.725 1.00 98.12 183 HIS A CA 1
ATOM 1439 C C . HIS A 1 183 ? -8.292 -7.527 3.937 1.00 98.12 183 HIS A C 1
ATOM 1441 O O . HIS A 1 183 ? -7.299 -7.624 3.221 1.00 98.12 183 HIS A O 1
ATOM 1447 N N . VAL A 1 184 ? -8.353 -6.669 4.950 1.00 98.12 184 VAL A N 1
ATOM 1448 C CA . VAL A 1 184 ? -7.201 -5.945 5.485 1.00 98.12 184 VAL A CA 1
ATOM 1449 C C . VAL A 1 184 ? -6.856 -6.507 6.861 1.00 98.12 184 VAL A C 1
ATOM 1451 O O . VAL A 1 184 ? -7.720 -6.634 7.729 1.00 98.12 184 VAL A O 1
ATOM 1454 N N . CYS A 1 185 ? -5.591 -6.856 7.067 1.00 97.31 185 CYS A N 1
ATOM 1455 C CA . CYS A 1 185 ? -5.096 -7.423 8.310 1.00 97.31 185 CYS A CA 1
ATOM 1456 C C . CYS A 1 185 ? -3.933 -6.592 8.855 1.00 97.31 185 CYS A C 1
ATOM 1458 O O . CYS A 1 185 ? -2.855 -6.547 8.263 1.00 97.31 185 CYS A O 1
ATOM 1460 N N . PHE A 1 186 ? -4.125 -5.978 10.018 1.00 95.75 186 PHE A N 1
ATOM 1461 C CA . PHE A 1 186 ? -3.052 -5.324 10.756 1.00 95.75 186 PHE A CA 1
ATOM 1462 C C . PHE A 1 186 ? -2.258 -6.344 11.570 1.00 95.75 186 PHE A C 1
ATOM 1464 O O . PHE A 1 186 ? -2.831 -7.144 12.305 1.00 95.75 186 PHE A O 1
ATOM 1471 N N . LEU A 1 187 ? -0.931 -6.296 11.452 1.00 92.94 187 LEU A N 1
ATOM 1472 C CA . LEU A 1 187 ? 0.013 -7.114 12.214 1.00 92.94 187 LEU A CA 1
ATOM 1473 C C . LEU A 1 187 ? 0.783 -6.211 13.183 1.00 92.94 187 LEU A C 1
ATOM 1475 O O . LEU A 1 187 ? 1.840 -5.666 12.826 1.00 92.94 187 LEU A O 1
ATOM 1479 N N . VAL A 1 188 ? 0.256 -6.049 14.395 1.00 89.81 188 VAL A N 1
ATOM 1480 C CA . VAL A 1 188 ? 0.762 -5.103 15.400 1.00 89.81 188 VAL A CA 1
ATOM 1481 C C . VAL A 1 188 ? 1.428 -5.864 16.533 1.00 89.81 188 VAL A C 1
ATOM 1483 O O . VAL A 1 188 ? 0.892 -6.849 17.026 1.00 89.81 188 VAL A O 1
ATOM 1486 N N . ASN A 1 189 ? 2.599 -5.404 16.963 1.00 84.50 189 ASN A N 1
ATOM 1487 C CA . ASN A 1 189 ? 3.166 -5.849 18.229 1.00 84.50 189 ASN A CA 1
ATOM 1488 C C . ASN A 1 189 ? 2.570 -4.958 19.333 1.00 84.50 189 ASN A C 1
ATOM 1490 O O . ASN A 1 189 ? 2.939 -3.789 19.455 1.00 84.50 189 ASN A O 1
ATOM 1494 N N . ALA A 1 190 ? 1.590 -5.486 20.064 1.00 74.62 190 ALA A N 1
ATOM 1495 C CA . ALA A 1 190 ? 0.793 -4.713 21.009 1.00 74.62 190 ALA A CA 1
ATOM 1496 C C . ALA A 1 190 ? 1.570 -4.367 22.285 1.00 74.62 190 ALA A C 1
ATOM 1498 O O . ALA A 1 190 ? 1.335 -3.302 22.860 1.00 74.62 190 ALA A O 1
ATOM 1499 N N . SER A 1 191 ? 2.544 -5.191 22.691 1.00 76.12 191 SER A N 1
ATOM 1500 C CA . SER A 1 191 ? 3.345 -4.939 23.897 1.00 76.12 191 SER A CA 1
ATOM 1501 C C . SER A 1 191 ? 4.164 -3.649 23.814 1.00 76.12 191 SER A C 1
ATOM 1503 O O . SER A 1 191 ? 4.415 -3.009 24.834 1.00 76.12 191 SER A O 1
ATOM 1505 N N . LYS A 1 192 ? 4.518 -3.199 22.606 1.00 72.88 192 LYS A N 1
ATOM 1506 C CA . LYS A 1 192 ? 5.229 -1.928 22.406 1.00 72.88 192 LYS A CA 1
ATOM 1507 C C . LYS A 1 192 ? 4.326 -0.695 22.346 1.00 72.88 192 LYS A C 1
ATOM 1509 O O . LYS A 1 192 ? 4.820 0.407 22.569 1.00 72.88 192 LYS A O 1
ATOM 1514 N N . GLN A 1 193 ? 3.045 -0.843 21.998 1.00 79.06 193 GLN A N 1
ATOM 1515 C CA . GLN A 1 193 ? 2.204 0.282 21.555 1.00 79.06 193 GLN A CA 1
ATOM 1516 C C . GLN A 1 193 ? 0.722 0.147 21.967 1.00 79.06 193 GLN A C 1
ATOM 1518 O O . GLN A 1 193 ? -0.171 0.554 21.223 1.00 79.06 193 GLN A O 1
ATOM 1523 N N . ALA A 1 194 ? 0.435 -0.404 23.152 1.00 86.06 194 ALA A N 1
ATOM 1524 C CA . ALA A 1 194 ? -0.933 -0.705 23.600 1.00 86.06 194 ALA A CA 1
ATOM 1525 C C . ALA A 1 194 ? -1.891 0.505 23.542 1.00 86.06 194 ALA A C 1
ATOM 1527 O O . ALA A 1 194 ? -2.931 0.428 22.893 1.00 86.06 194 ALA A O 1
ATOM 1528 N N . LYS A 1 195 ? -1.509 1.652 24.126 1.00 90.81 195 LYS A N 1
ATOM 1529 C CA . LYS A 1 195 ? -2.347 2.873 24.139 1.00 90.81 195 LYS A CA 1
ATOM 1530 C C . LYS A 1 195 ? -2.622 3.431 22.741 1.00 90.81 195 LYS A C 1
ATOM 1532 O O . LYS A 1 195 ? -3.719 3.899 22.461 1.00 90.81 195 LYS A O 1
ATOM 1537 N N . LEU A 1 196 ? -1.617 3.415 21.863 1.00 92.75 196 LEU A N 1
ATOM 1538 C CA . LEU A 1 196 ? -1.789 3.868 20.483 1.00 92.75 196 LEU A CA 1
ATOM 1539 C C . LEU A 1 196 ? -2.730 2.926 19.729 1.00 92.75 196 LEU A C 1
ATOM 1541 O O . LEU A 1 196 ? -3.643 3.385 19.053 1.00 92.75 196 LEU A O 1
ATOM 1545 N N . THR A 1 197 ? -2.525 1.618 19.886 1.00 91.75 197 THR A N 1
ATOM 1546 C CA . THR A 1 197 ? -3.355 0.582 19.261 1.00 91.75 197 THR A CA 1
ATOM 1547 C C . THR A 1 197 ? -4.818 0.741 19.667 1.00 91.75 197 THR A C 1
ATOM 1549 O O . THR A 1 197 ? -5.690 0.735 18.806 1.00 91.75 197 THR A O 1
ATOM 1552 N N . GLU A 1 198 ? -5.087 0.964 20.955 1.00 92.62 198 GLU A N 1
ATOM 1553 C CA . GLU A 1 198 ? -6.435 1.218 21.469 1.00 92.62 198 GLU A CA 1
ATOM 1554 C C . GLU A 1 198 ? -7.078 2.457 20.831 1.00 92.62 198 GLU A C 1
ATOM 1556 O O . GLU A 1 198 ? -8.200 2.376 20.331 1.00 92.62 198 GLU A O 1
ATOM 1561 N N . ARG A 1 199 ? -6.360 3.589 20.772 1.00 95.12 199 ARG A N 1
ATOM 1562 C CA . ARG A 1 199 ? -6.870 4.822 20.143 1.00 95.12 199 ARG A CA 1
ATOM 1563 C C . ARG A 1 199 ? -7.166 4.633 18.656 1.00 95.12 199 ARG A C 1
ATOM 1565 O O . ARG A 1 199 ? -8.195 5.091 18.169 1.00 95.12 199 ARG A O 1
ATOM 1572 N N . VAL A 1 200 ? -6.285 3.936 17.940 1.00 95.19 200 VAL A N 1
ATOM 1573 C CA . VAL A 1 200 ? -6.453 3.645 16.511 1.00 95.19 200 VAL A CA 1
ATOM 1574 C C . VAL A 1 200 ? -7.670 2.753 16.273 1.00 95.19 200 VAL A C 1
ATOM 1576 O O . VAL A 1 200 ? -8.490 3.074 15.417 1.00 95.19 200 VAL A O 1
ATOM 1579 N N . ILE A 1 201 ? -7.819 1.672 17.047 1.00 93.44 201 ILE A N 1
ATOM 1580 C CA . ILE A 1 201 ? -8.980 0.771 16.964 1.00 93.44 201 ILE A CA 1
ATOM 1581 C C . ILE A 1 201 ? -10.275 1.511 17.324 1.00 93.44 201 ILE A C 1
ATOM 1583 O O . ILE A 1 201 ? -11.307 1.267 16.706 1.00 93.44 201 ILE A O 1
ATOM 1587 N N . SER A 1 202 ? -10.211 2.455 18.265 1.00 94.19 202 SER A N 1
ATOM 1588 C CA . SER A 1 202 ? -11.345 3.303 18.658 1.00 94.19 202 SER A CA 1
ATOM 1589 C C . SER A 1 202 ? -11.706 4.375 17.620 1.00 94.19 202 SER A C 1
ATOM 1591 O O . SER A 1 202 ? -12.638 5.143 17.844 1.00 94.19 202 SER A O 1
ATOM 1593 N N . GLY A 1 203 ? -10.998 4.444 16.488 1.00 94.38 203 GLY A N 1
ATOM 1594 C CA . GLY A 1 203 ? -11.345 5.348 15.393 1.00 94.38 203 GLY A CA 1
ATOM 1595 C C . GLY A 1 203 ? -10.791 6.766 15.532 1.00 94.38 203 GLY A C 1
ATOM 1596 O O . GLY A 1 203 ? -11.328 7.676 14.909 1.00 94.38 203 GLY A O 1
ATOM 1597 N N . ASP A 1 204 ? -9.742 6.985 16.332 1.00 95.81 204 ASP A N 1
ATOM 1598 C CA . ASP A 1 204 ? -9.165 8.321 16.521 1.00 95.81 204 ASP A CA 1
ATOM 1599 C C . ASP A 1 204 ? -8.643 8.898 15.183 1.00 95.81 204 ASP A C 1
ATOM 1601 O O . ASP A 1 204 ? -7.671 8.370 14.622 1.00 95.81 204 ASP A O 1
ATOM 1605 N N . PRO A 1 205 ? -9.255 9.974 14.645 1.00 91.69 205 PRO A N 1
ATOM 1606 C CA . PRO A 1 205 ? -8.963 10.478 13.303 1.00 91.69 205 PRO A CA 1
ATOM 1607 C C . PRO A 1 205 ? -7.582 11.136 13.192 1.00 91.69 205 PRO A C 1
ATOM 1609 O O . PRO A 1 205 ? -7.125 11.405 12.080 1.00 91.69 205 PRO A O 1
ATOM 1612 N N . GLN A 1 206 ? -6.897 11.377 14.318 1.00 93.25 206 GLN A N 1
ATOM 1613 C CA . GLN A 1 206 ? -5.516 11.855 14.325 1.00 93.25 206 GLN A CA 1
ATOM 1614 C C . GLN A 1 206 ? -4.558 10.838 13.684 1.00 93.25 206 GLN A C 1
ATOM 1616 O O . GLN A 1 206 ? -3.525 11.224 13.130 1.00 93.25 206 GLN A O 1
ATOM 1621 N N . PHE A 1 207 ? -4.888 9.545 13.746 1.00 96.94 207 PHE A N 1
ATOM 1622 C CA . PHE A 1 207 ? -4.020 8.472 13.276 1.00 96.94 207 PHE A CA 1
ATOM 1623 C C . PHE A 1 207 ? -4.480 7.925 11.924 1.00 96.94 207 PHE A C 1
ATOM 1625 O O . PHE A 1 207 ? -5.564 7.359 11.836 1.00 96.94 207 PHE A O 1
ATOM 1632 N N . PRO A 1 208 ? -3.654 7.992 10.866 1.00 97.38 208 PRO A N 1
ATOM 1633 C CA . PRO A 1 208 ? -4.015 7.478 9.545 1.00 97.38 208 PRO A CA 1
ATOM 1634 C C . PRO A 1 208 ? -4.513 6.030 9.534 1.00 97.38 208 PRO A C 1
ATOM 1636 O O . PRO A 1 208 ? -5.414 5.702 8.767 1.00 97.38 208 PRO A O 1
ATOM 1639 N N . ALA A 1 209 ? -3.967 5.165 10.393 1.00 97.44 209 ALA A N 1
ATOM 1640 C CA . ALA A 1 209 ? -4.391 3.773 10.486 1.00 97.44 209 ALA A CA 1
ATOM 1641 C C . ALA A 1 209 ? -5.870 3.600 10.885 1.00 97.44 209 ALA A C 1
ATOM 1643 O O . ALA A 1 209 ? -6.480 2.618 10.469 1.00 97.44 209 ALA A O 1
ATOM 1644 N N . SER A 1 210 ? -6.472 4.547 11.618 1.00 97.19 210 SER A N 1
ATOM 1645 C CA . SER A 1 210 ? -7.892 4.479 12.004 1.00 97.19 210 SER A CA 1
ATOM 1646 C C . SER A 1 210 ? -8.841 4.698 10.819 1.00 97.19 210 SER A C 1
ATOM 1648 O O . SER A 1 210 ? -10.008 4.316 10.865 1.00 97.19 210 SER A O 1
ATOM 1650 N N . ARG A 1 211 ? -8.332 5.267 9.717 1.00 97.31 211 ARG A N 1
ATOM 1651 C CA . ARG A 1 211 ? -9.076 5.502 8.469 1.00 97.31 211 ARG A CA 1
ATOM 1652 C C . ARG A 1 211 ? -9.121 4.279 7.551 1.00 97.31 211 ARG A C 1
ATOM 1654 O O . ARG A 1 211 ? -9.759 4.321 6.494 1.00 97.31 211 ARG A O 1
ATOM 1661 N N . VAL A 1 212 ? -8.436 3.199 7.923 1.00 97.69 212 VAL A N 1
ATOM 1662 C CA . VAL A 1 212 ? -8.539 1.921 7.222 1.00 97.69 212 VAL A CA 1
ATOM 1663 C C . VAL A 1 212 ? -9.844 1.253 7.634 1.00 97.69 212 VAL A C 1
ATOM 1665 O O . VAL A 1 212 ? -9.962 0.693 8.719 1.00 97.69 212 VAL A O 1
ATOM 1668 N N . ASN A 1 213 ? -10.830 1.330 6.749 1.00 95.94 213 ASN A N 1
ATOM 1669 C CA . ASN A 1 213 ? -12.178 0.831 6.961 1.00 95.94 213 ASN A CA 1
ATOM 1670 C C . ASN A 1 213 ? -12.725 0.248 5.645 1.00 95.94 213 ASN A C 1
ATOM 1672 O O . ASN A 1 213 ? -13.404 0.954 4.891 1.00 95.94 213 ASN A O 1
ATOM 1676 N N . PRO A 1 214 ? -12.393 -1.013 5.310 1.00 94.38 214 PRO A N 1
ATOM 1677 C CA . PRO A 1 214 ? -12.895 -1.664 4.107 1.00 94.38 214 PRO A CA 1
ATOM 1678 C C . PRO A 1 214 ? -14.388 -1.998 4.260 1.00 94.38 214 PRO A C 1
ATOM 1680 O O . PRO A 1 214 ? -14.741 -3.087 4.702 1.00 94.38 214 PRO A O 1
ATOM 1683 N N . THR A 1 215 ? -15.279 -1.074 3.888 1.00 85.62 215 THR A N 1
ATOM 1684 C CA . THR A 1 215 ? -16.740 -1.192 4.103 1.00 85.62 215 THR A CA 1
ATOM 1685 C C . THR A 1 215 ? -17.382 -2.393 3.405 1.00 85.62 215 THR A C 1
ATOM 1687 O O . THR A 1 215 ? -18.369 -2.934 3.894 1.00 85.62 215 THR A O 1
ATOM 1690 N N . ALA A 1 216 ? -16.817 -2.837 2.280 1.00 88.38 216 ALA A N 1
ATOM 1691 C CA . ALA A 1 216 ? -17.238 -4.036 1.552 1.00 88.38 216 ALA A CA 1
ATOM 1692 C C . ALA A 1 216 ? -16.302 -5.241 1.787 1.00 88.38 216 ALA A C 1
ATOM 1694 O O . ALA A 1 216 ? -16.327 -6.206 1.017 1.00 88.38 216 ALA A O 1
ATOM 1695 N N . GLY A 1 217 ? -15.437 -5.176 2.799 1.00 94.12 217 GLY A N 1
ATOM 1696 C CA . GLY A 1 217 ? -14.452 -6.199 3.136 1.00 94.12 217 GLY A CA 1
ATOM 1697 C C . GLY A 1 217 ? -14.397 -6.477 4.636 1.00 94.12 217 GLY A C 1
ATOM 1698 O O . GLY A 1 217 ? -15.271 -6.084 5.404 1.00 94.12 217 GLY A O 1
ATOM 1699 N N . LYS A 1 218 ? -13.359 -7.198 5.057 1.00 97.31 218 LYS A N 1
ATOM 1700 C CA . LYS A 1 218 ? -13.088 -7.508 6.462 1.00 97.31 218 LYS A CA 1
ATOM 1701 C C . LYS A 1 218 ? -11.865 -6.739 6.942 1.00 97.31 218 LYS A C 1
ATOM 1703 O O . LYS A 1 218 ? -10.850 -6.706 6.253 1.00 97.31 218 LYS A O 1
ATOM 1708 N N . LEU A 1 219 ? -11.934 -6.190 8.150 1.00 97.31 219 LEU A N 1
ATOM 1709 C CA . LEU A 1 219 ? -10.775 -5.684 8.882 1.00 97.31 219 LEU A CA 1
ATOM 1710 C C . LEU A 1 219 ? -10.439 -6.653 10.019 1.00 97.31 219 LEU A C 1
ATOM 1712 O O . LEU A 1 219 ? -11.325 -7.153 10.710 1.00 97.31 219 LEU A O 1
ATOM 1716 N N . THR A 1 220 ? -9.165 -6.977 10.209 1.00 96.75 220 THR A N 1
ATOM 1717 C CA . THR A 1 220 ? -8.707 -7.822 11.321 1.00 96.75 220 THR A CA 1
ATOM 1718 C C . THR A 1 220 ? -7.441 -7.252 11.928 1.00 96.75 220 THR A C 1
ATOM 1720 O O . THR A 1 220 ? -6.542 -6.823 11.212 1.00 96.75 220 THR A O 1
ATOM 1723 N N . TRP A 1 221 ? -7.367 -7.277 13.253 1.00 94.81 221 TRP A N 1
ATOM 1724 C CA . TRP A 1 221 ? -6.194 -6.880 14.017 1.00 94.81 221 TRP A CA 1
ATOM 1725 C C . TRP A 1 221 ? -5.591 -8.128 14.652 1.00 94.81 221 TRP A C 1
ATOM 1727 O O . TRP A 1 221 ? -6.236 -8.786 15.463 1.00 94.81 221 TRP A O 1
ATOM 1737 N N . ILE A 1 222 ? -4.367 -8.472 14.258 1.00 93.38 222 ILE A N 1
ATOM 1738 C CA . ILE A 1 222 ? -3.568 -9.511 14.904 1.00 93.38 222 ILE A CA 1
ATOM 1739 C C . ILE A 1 222 ? -2.579 -8.799 15.814 1.00 93.38 222 ILE A C 1
ATOM 1741 O O . ILE A 1 222 ? -1.641 -8.141 15.353 1.00 93.38 222 ILE A O 1
ATOM 1745 N N . LEU A 1 223 ? -2.834 -8.923 17.112 1.00 90.19 223 LEU A N 1
ATOM 1746 C CA . LEU A 1 223 ? -2.038 -8.329 18.171 1.00 90.19 223 LEU A CA 1
ATOM 1747 C C . LEU A 1 223 ? -1.070 -9.392 18.691 1.00 90.19 223 LEU A C 1
ATOM 1749 O O . LEU A 1 223 ? -1.482 -10.362 19.318 1.00 90.19 223 LEU A O 1
ATOM 1753 N N . GLY A 1 224 ? 0.208 -9.236 18.358 1.00 82.94 224 GLY A N 1
ATOM 1754 C CA . GLY A 1 224 ? 1.281 -10.051 18.914 1.00 82.94 224 GLY A CA 1
ATOM 1755 C C . GLY A 1 224 ? 1.724 -9.520 20.274 1.00 82.94 224 GLY A C 1
ATOM 1756 O O . GLY A 1 224 ? 1.788 -8.301 20.465 1.00 82.94 224 GLY A O 1
ATOM 1757 N N . GLU A 1 225 ? 2.053 -10.438 21.177 1.00 65.94 225 GLU A N 1
ATOM 1758 C CA . GLU A 1 225 ? 2.707 -10.158 22.462 1.00 65.94 225 GLU A CA 1
ATOM 1759 C C . GLU A 1 225 ? 4.214 -9.906 22.296 1.00 65.94 225 GLU A C 1
ATOM 1761 O O . GLU A 1 225 ? 4.853 -10.513 21.402 1.00 65.94 225 GLU A O 1
#

Nearest PDB structures (foldseek):
  1y89-assembly1_B  TM=9.027E-01  e=1.598E-16  Vibrio cholerae O1 biovar El Tor str. N16961
  3tx2-assembly1_A  TM=8.698E-01  e=2.308E-15  Mycobacteroides abscessus ATCC 19977
  1vl1-assembly1_A  TM=8.680E-01  e=8.770E-15  Thermotoga maritima
  3lhi-assembly1_A  TM=7.673E-01  e=1.829E-12  Neisseria gonorrhoeae FA 1090
  7lqm-assembly2_C  TM=7.819E-01  e=3.954E-08  Pasteurella multocida subsp. multocida str. Pm70

Mean predicted aligned error: 10.36 Å